Protein AF-A0AAD9DAA6-F1 (afdb_monomer_lite)

Organism: NCBI:txid267567

Secondary structure (DSSP, 8-state):
---S------EETTEE-PPPHHHHHHHHHHHHTS---TT--S----SSHHHHHHHHHHHHHHHTTT--TTT---TT-S-TTT--TT--STTPPP--TTHHHHHHHHHHHH-TT---EEE-SS--SS-EEETTTTEEE-----STTTT-PPPEEEEEETT-STTSPPEEEEEETTS-EEESGGGBPP-TT---

pLDDT: mean 82.16, std 18.04, range [28.95, 98.5]

Foldseek 3Di:
DDDLQDDDQDDDPPDGDDRDPVVLVVLQVVLVVDDQQPPDPVPDDDPDPVSVVVSVVVSCVSSQVSRPLLCDDPACRPHPNRDQQCHDEALDGRPNPCSLVVLVVVQVVVDPPRQADEDENHAYLAFAAESVRNYTYQHNLCDPVGPVHFHKDWDWDQLPDPVRHIFIWIAGPVGDTHGRVVRYDDDPVPPD

Structure (mmCIF, N/CA/C/O backbone):
data_AF-A0AAD9DAA6-F1
#
_entry.id   AF-A0AAD9DAA6-F1
#
loop_
_atom_site.group_PDB
_atom_site.id
_atom_site.type_symbol
_atom_site.label_atom_id
_atom_site.l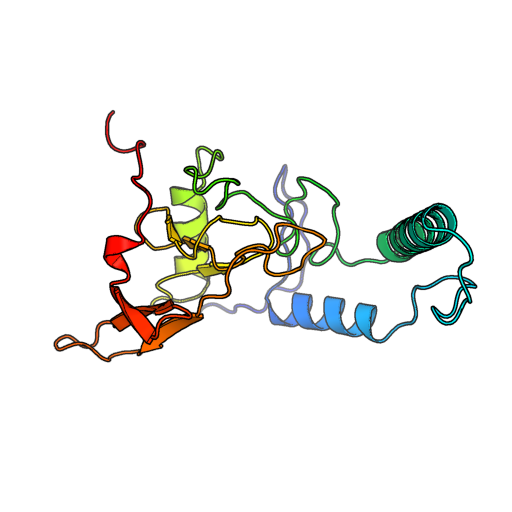abel_alt_id
_atom_site.label_comp_id
_atom_site.label_asym_id
_atom_site.label_entity_id
_atom_site.label_seq_id
_atom_site.pdbx_PDB_ins_code
_atom_site.Cartn_x
_atom_site.Cartn_y
_atom_site.Cartn_z
_atom_site.occupancy
_atom_site.B_iso_or_equiv
_atom_site.auth_seq_id
_atom_site.auth_comp_id
_atom_site.auth_asym_id
_atom_site.auth_atom_id
_atom_site.pdbx_PDB_model_num
ATOM 1 N N . MET A 1 1 ? -26.067 12.241 -11.213 1.00 31.70 1 MET A N 1
ATOM 2 C CA . MET A 1 1 ? -25.312 11.147 -11.860 1.00 31.70 1 MET A CA 1
ATOM 3 C C . MET A 1 1 ? -24.362 11.768 -12.870 1.00 31.70 1 MET A C 1
ATOM 5 O O . MET A 1 1 ? -24.774 12.044 -13.989 1.00 31.70 1 MET A O 1
ATOM 9 N N . ALA A 1 2 ? -23.145 12.106 -12.446 1.00 28.95 2 ALA A N 1
ATOM 10 C CA . ALA A 1 2 ? -22.122 12.644 -13.338 1.00 28.95 2 ALA A CA 1
ATOM 11 C C . ALA A 1 2 ? -21.375 11.476 -14.001 1.00 28.95 2 ALA A C 1
ATOM 13 O O . ALA A 1 2 ? -21.083 10.469 -13.363 1.00 28.95 2 ALA A O 1
ATOM 14 N N . SER A 1 3 ? -21.142 11.574 -15.306 1.00 33.62 3 SER A N 1
ATOM 15 C CA . SER A 1 3 ? -20.537 10.523 -16.118 1.00 33.62 3 SER A CA 1
ATOM 16 C C . SER A 1 3 ? -19.034 10.407 -15.839 1.00 33.62 3 SER A C 1
ATOM 18 O O . SER A 1 3 ? -18.242 11.153 -16.412 1.00 33.62 3 SER A O 1
ATOM 20 N N . HIS A 1 4 ? -18.621 9.432 -15.028 1.00 37.44 4 HIS A N 1
ATOM 21 C CA . HIS A 1 4 ? -17.209 9.104 -14.754 1.00 37.44 4 HIS A CA 1
ATOM 22 C C . HIS A 1 4 ? -16.465 8.459 -15.954 1.00 37.44 4 HIS A C 1
ATOM 24 O O . HIS A 1 4 ? -15.538 7.670 -15.785 1.00 37.44 4 HIS A O 1
ATOM 30 N N . LEU A 1 5 ? -16.866 8.773 -17.191 1.00 37.88 5 LEU A N 1
ATOM 31 C CA . LEU A 1 5 ? -16.370 8.175 -18.438 1.00 37.88 5 LEU A CA 1
ATOM 32 C C . LEU A 1 5 ? -15.832 9.233 -19.420 1.00 37.88 5 LEU A C 1
ATOM 34 O O . LEU A 1 5 ? -16.026 9.109 -20.628 1.00 37.88 5 LEU A O 1
ATOM 38 N N . SER A 1 6 ? -15.169 10.288 -18.936 1.00 39.25 6 SER A N 1
ATOM 39 C CA . SER A 1 6 ? -14.544 11.270 -19.838 1.00 39.25 6 SER A CA 1
ATOM 40 C C . SER A 1 6 ? -13.317 10.680 -20.563 1.00 39.25 6 SER A C 1
ATOM 42 O O . SER A 1 6 ? -12.396 10.183 -19.904 1.00 39.25 6 SER A O 1
ATOM 44 N N . PRO A 1 7 ? -13.259 10.743 -21.910 1.00 34.56 7 PRO A N 1
ATOM 45 C CA . PRO A 1 7 ? -12.181 10.179 -22.708 1.00 34.56 7 PRO A CA 1
ATOM 46 C C . PRO A 1 7 ? -11.159 11.268 -23.059 1.00 34.56 7 PRO A C 1
ATOM 48 O O . PRO A 1 7 ? -11.272 11.945 -24.075 1.00 34.56 7 PRO A O 1
ATOM 51 N N . GLY A 1 8 ? -10.132 11.456 -22.236 1.00 36.91 8 GLY A N 1
ATOM 52 C CA . GLY A 1 8 ? -9.019 12.318 -22.632 1.00 36.91 8 GLY A CA 1
ATOM 53 C C . GLY A 1 8 ? -7.941 12.432 -21.572 1.00 36.91 8 GLY A C 1
ATOM 54 O O . GLY A 1 8 ? -8.243 12.642 -20.404 1.00 36.91 8 GLY A O 1
ATOM 55 N N . ASN A 1 9 ? -6.678 12.309 -21.984 1.00 41.62 9 ASN A N 1
ATOM 56 C CA . ASN A 1 9 ? -5.591 12.917 -21.223 1.00 41.62 9 ASN A CA 1
ATOM 57 C C . ASN A 1 9 ? -5.519 14.373 -21.690 1.00 41.62 9 ASN A C 1
ATOM 59 O O . ASN A 1 9 ? -5.184 14.616 -22.847 1.00 41.62 9 ASN A O 1
ATOM 63 N N . SER A 1 10 ? -5.836 15.326 -20.819 1.00 44.91 10 SER A N 1
ATOM 64 C CA . SER A 1 10 ? -5.494 16.732 -21.032 1.00 44.91 10 SER A CA 1
ATOM 65 C C . SER A 1 10 ? -4.301 17.082 -20.155 1.00 44.91 10 SER A C 1
ATOM 67 O O . SER A 1 10 ? -4.308 16.802 -18.956 1.00 44.91 10 SER A O 1
ATOM 69 N N . ILE A 1 11 ? -3.292 17.711 -20.749 1.00 37.06 11 ILE A N 1
ATOM 70 C CA . ILE A 1 11 ? -2.226 18.376 -20.006 1.00 37.06 11 ILE A CA 1
ATOM 71 C C . ILE A 1 11 ? -2.758 19.775 -19.692 1.00 37.06 11 ILE A C 1
ATOM 73 O O . ILE A 1 11 ? -2.677 20.660 -20.537 1.00 37.06 11 ILE A O 1
ATOM 77 N N . ASN A 1 12 ? -3.357 19.961 -18.517 1.00 39.34 12 ASN A N 1
ATOM 78 C CA . ASN A 1 12 ? -3.470 21.300 -17.941 1.00 39.34 12 ASN A CA 1
ATOM 79 C C . ASN A 1 12 ? -2.213 21.542 -17.102 1.00 39.34 12 ASN A C 1
ATOM 81 O O . ASN A 1 12 ? -1.705 20.610 -16.476 1.00 39.34 12 ASN A O 1
ATOM 85 N N . GLU A 1 13 ? -1.689 22.767 -17.156 1.00 42.12 13 GLU A N 1
ATOM 86 C CA . GLU A 1 13 ? -0.434 23.201 -16.531 1.00 42.12 13 GLU A CA 1
ATOM 87 C C . GLU A 1 13 ? -0.205 22.550 -15.152 1.00 42.12 13 GLU A C 1
ATOM 89 O O . GLU A 1 13 ? -0.858 22.874 -14.166 1.00 42.12 13 GLU A O 1
ATOM 94 N N . GLY A 1 14 ? 0.718 21.582 -15.094 1.00 48.69 14 GLY A N 1
ATOM 95 C CA . GLY A 1 14 ? 1.190 20.962 -13.852 1.00 48.69 14 GLY A CA 1
ATOM 96 C C . GLY A 1 14 ? 0.439 19.724 -13.338 1.00 48.69 14 GLY A C 1
ATOM 97 O O . GLY A 1 14 ? 0.983 19.042 -12.470 1.00 48.69 14 GLY A O 1
ATOM 98 N N . GLN A 1 15 ? -0.737 19.359 -13.868 1.00 50.22 15 GLN A N 1
ATOM 99 C CA . GLN A 1 15 ? -1.472 18.159 -13.427 1.00 50.22 15 GLN A CA 1
ATOM 100 C C . GLN A 1 15 ? -1.611 17.113 -14.536 1.00 50.22 15 GLN A C 1
ATOM 102 O O . GLN A 1 15 ? -2.267 17.315 -15.559 1.00 50.22 15 GLN A O 1
ATOM 107 N N . LYS A 1 16 ? -1.013 15.941 -14.302 1.00 57.28 16 LYS A N 1
ATOM 108 C CA . LYS A 1 16 ? -1.168 14.772 -15.167 1.00 57.28 16 LYS A CA 1
ATOM 109 C C . LYS A 1 16 ? -2.497 14.093 -14.840 1.00 57.28 16 LYS A C 1
ATOM 111 O O . LYS A 1 16 ? -2.614 13.401 -13.835 1.00 57.28 16 LYS A O 1
ATOM 116 N N . MET A 1 17 ? -3.503 14.327 -15.677 1.00 59.56 17 MET A N 1
ATOM 117 C CA . MET A 1 17 ? -4.802 13.669 -15.557 1.00 59.56 17 MET A CA 1
ATOM 118 C C . MET A 1 17 ? -4.695 12.242 -16.092 1.00 59.56 17 MET A C 1
ATOM 120 O O . MET A 1 17 ? -4.555 12.013 -17.296 1.00 59.56 17 MET A O 1
ATOM 124 N N . TYR A 1 18 ? -4.757 11.280 -15.182 1.00 63.06 18 TYR A N 1
ATOM 125 C CA . TYR A 1 18 ? -4.971 9.884 -15.518 1.00 63.06 18 TYR A CA 1
ATOM 126 C C . TYR A 1 18 ? -6.451 9.717 -15.886 1.00 63.06 18 TYR A C 1
ATOM 128 O O . TYR A 1 18 ? -7.318 10.231 -15.184 1.00 63.06 18 TYR A O 1
ATOM 136 N N . GLY A 1 19 ? -6.770 9.041 -16.995 1.00 64.38 19 GLY A N 1
ATOM 137 C CA . GLY A 1 19 ? -8.166 8.682 -17.281 1.00 64.38 19 GLY A CA 1
ATOM 138 C C . GLY A 1 19 ? -8.793 7.873 -16.131 1.00 64.38 19 GLY A C 1
ATOM 139 O O . GLY A 1 19 ? -8.084 7.416 -15.238 1.00 64.38 19 GLY A O 1
ATOM 140 N N . GLY A 1 20 ? -10.111 7.654 -16.152 1.00 73.12 20 GLY A N 1
ATOM 141 C CA . GLY A 1 20 ? -10.788 6.875 -15.103 1.00 73.12 20 GLY A CA 1
ATOM 142 C C . GLY A 1 20 ? -10.211 5.460 -14.906 1.00 73.12 20 GLY A C 1
ATOM 143 O O . GLY A 1 20 ? -9.564 4.911 -15.804 1.00 73.12 20 GLY A O 1
ATOM 144 N N . VAL A 1 21 ? -10.487 4.845 -13.746 1.00 75.25 21 VAL A N 1
ATOM 145 C CA . VAL A 1 21 ? -9.917 3.546 -13.318 1.00 75.25 21 VAL A CA 1
ATOM 146 C C . VAL A 1 21 ? -10.032 2.445 -14.379 1.00 75.25 21 VAL A C 1
ATOM 148 O O . VAL A 1 21 ? -9.085 1.695 -14.597 1.00 75.25 21 VAL A O 1
ATOM 151 N N . THR A 1 22 ? -11.139 2.399 -15.126 1.00 78.12 22 THR A N 1
ATOM 152 C CA . THR A 1 22 ? -11.350 1.448 -16.228 1.00 78.12 22 THR A CA 1
ATOM 153 C C . THR A 1 22 ? -10.274 1.562 -17.305 1.00 78.12 22 THR A C 1
ATOM 155 O O . THR A 1 22 ? -9.738 0.552 -17.757 1.00 78.12 22 THR A O 1
ATOM 158 N N . ARG A 1 23 ? -9.915 2.787 -17.701 1.00 80.19 23 ARG A N 1
ATOM 159 C CA . ARG A 1 23 ? -8.881 3.020 -18.714 1.00 80.19 23 ARG A CA 1
ATOM 160 C C . ARG A 1 23 ? -7.492 2.722 -18.167 1.00 80.19 23 ARG A C 1
ATOM 162 O O . ARG A 1 23 ? -6.697 2.137 -18.894 1.00 80.19 23 ARG A O 1
ATOM 169 N N . LEU A 1 24 ? -7.205 3.089 -16.916 1.00 82.19 24 LEU A N 1
ATOM 170 C CA . LEU A 1 24 ? -5.920 2.760 -16.290 1.00 82.19 24 LEU A CA 1
ATOM 171 C C . LEU A 1 24 ? -5.723 1.250 -16.222 1.00 82.19 24 LEU A C 1
ATOM 173 O O . LEU A 1 24 ? -4.669 0.761 -16.614 1.00 82.19 24 LEU A O 1
ATOM 177 N N . ASN A 1 25 ? -6.765 0.521 -15.823 1.00 81.81 25 ASN A N 1
ATOM 178 C CA . ASN A 1 25 ? -6.766 -0.936 -15.800 1.00 81.81 25 ASN A CA 1
ATOM 179 C C . ASN A 1 25 ? -6.600 -1.530 -17.200 1.00 81.81 25 ASN A C 1
ATOM 181 O O . ASN A 1 25 ? -5.878 -2.511 -17.353 1.00 81.81 25 ASN A O 1
ATOM 185 N N . GLN A 1 26 ? -7.238 -0.950 -18.219 1.00 84.69 26 GLN A N 1
ATOM 186 C CA . GLN A 1 26 ? -7.084 -1.401 -19.602 1.00 84.69 26 GLN A CA 1
ATOM 187 C C . GLN A 1 26 ? -5.650 -1.182 -20.105 1.00 84.69 26 GLN A C 1
ATOM 189 O O . GLN A 1 26 ? -5.018 -2.126 -20.560 1.00 84.69 26 GLN A O 1
ATOM 194 N N . GLN A 1 27 ? -5.100 0.025 -19.943 1.00 84.94 27 GLN A N 1
ATOM 195 C CA . GLN A 1 27 ? -3.729 0.345 -20.353 1.00 84.94 27 GLN A CA 1
ATOM 196 C C . GLN A 1 27 ? -2.690 -0.496 -19.606 1.00 84.94 27 GLN A C 1
ATOM 198 O O . GLN A 1 27 ? -1.744 -0.985 -20.218 1.00 84.94 27 GLN A O 1
ATOM 203 N N . ALA A 1 28 ? -2.873 -0.689 -18.298 1.00 85.12 28 ALA A N 1
ATOM 204 C CA . ALA A 1 28 ? -2.018 -1.556 -17.499 1.00 85.12 28 ALA A CA 1
ATOM 205 C C . ALA A 1 28 ? -2.101 -3.011 -17.972 1.00 85.12 28 ALA A C 1
ATOM 207 O O . ALA A 1 28 ? -1.070 -3.655 -18.131 1.00 85.12 28 ALA A O 1
ATOM 208 N N . ARG A 1 29 ? -3.309 -3.521 -18.243 1.00 86.19 29 ARG A N 1
ATOM 209 C CA . ARG A 1 29 ? -3.522 -4.882 -18.749 1.00 86.19 29 ARG A CA 1
ATOM 210 C C . ARG A 1 29 ? -2.852 -5.089 -20.099 1.00 86.19 29 ARG A C 1
ATOM 212 O O . ARG A 1 29 ? -2.088 -6.037 -20.226 1.00 86.19 29 ARG A O 1
ATOM 219 N N . ASP A 1 30 ? -3.119 -4.213 -21.064 1.00 87.19 30 ASP A N 1
ATOM 220 C CA . ASP A 1 30 ? -2.571 -4.300 -22.423 1.00 87.19 30 ASP A CA 1
ATOM 221 C C . ASP A 1 30 ? -1.041 -4.292 -22.406 1.00 87.19 30 ASP A C 1
ATOM 223 O O . ASP A 1 30 ? -0.392 -5.035 -23.145 1.00 87.19 30 ASP A O 1
ATOM 227 N N . TRP A 1 31 ? -0.469 -3.496 -21.502 1.00 85.38 31 TRP A N 1
ATOM 228 C CA . TRP A 1 31 ? 0.964 -3.466 -21.268 1.00 85.38 31 TRP A CA 1
ATOM 229 C C . TRP A 1 31 ? 1.478 -4.757 -20.604 1.00 85.38 31 TRP A C 1
ATOM 231 O O . TRP A 1 31 ? 2.415 -5.365 -21.099 1.00 85.38 31 TRP A O 1
ATOM 241 N N . ILE A 1 32 ? 0.848 -5.248 -19.530 1.00 83.00 32 ILE A N 1
ATOM 242 C CA . ILE A 1 32 ? 1.295 -6.460 -18.810 1.00 83.00 32 ILE A CA 1
ATOM 243 C C . ILE A 1 32 ? 1.271 -7.713 -19.697 1.00 83.00 32 ILE A C 1
ATOM 245 O O . ILE A 1 32 ? 2.162 -8.555 -19.589 1.00 83.00 32 ILE A O 1
ATOM 249 N N . VAL A 1 33 ? 0.254 -7.866 -20.552 1.00 82.88 33 VAL A N 1
ATOM 250 C CA . VAL A 1 33 ? 0.127 -9.053 -21.421 1.00 82.88 33 VAL A CA 1
ATOM 251 C C . VAL A 1 33 ? 1.070 -9.017 -22.622 1.00 82.88 33 VAL A C 1
ATOM 253 O O . VAL A 1 33 ? 1.250 -10.034 -23.292 1.00 82.88 33 VAL A O 1
ATOM 256 N N . THR A 1 34 ? 1.684 -7.867 -22.897 1.00 79.81 34 THR A N 1
ATOM 257 C CA . THR A 1 34 ? 2.661 -7.715 -23.969 1.00 79.81 34 THR A CA 1
ATOM 258 C C . THR A 1 34 ? 4.065 -7.936 -23.403 1.00 79.81 34 THR A C 1
ATOM 260 O O . THR A 1 34 ? 4.458 -7.361 -22.392 1.00 79.81 34 THR A O 1
ATOM 263 N N . ALA A 1 35 ? 4.863 -8.794 -24.040 1.00 66.25 35 ALA A N 1
ATOM 264 C CA . ALA A 1 35 ? 6.229 -9.034 -23.587 1.00 66.25 35 ALA A CA 1
ATOM 265 C C . ALA A 1 35 ? 7.101 -7.784 -23.817 1.00 66.25 35 ALA A C 1
ATOM 267 O O . ALA A 1 35 ? 7.322 -7.362 -24.951 1.00 66.25 35 ALA A O 1
ATOM 268 N N . HIS A 1 36 ? 7.644 -7.219 -22.736 1.00 69.88 36 HIS A N 1
ATOM 269 C CA . HIS A 1 36 ? 8.464 -5.997 -22.766 1.00 69.88 36 HIS A CA 1
ATOM 270 C C . HIS A 1 36 ? 9.914 -6.228 -22.310 1.00 69.88 36 HIS A C 1
ATOM 272 O O . HIS A 1 36 ? 10.578 -5.325 -21.803 1.00 69.88 36 HIS A O 1
ATOM 278 N N . HIS A 1 37 ? 10.419 -7.452 -22.477 1.00 62.72 37 HIS A N 1
ATOM 279 C CA . HIS A 1 37 ? 11.689 -7.889 -21.887 1.00 62.72 37 HIS A CA 1
ATOM 280 C C . HIS A 1 37 ? 12.929 -7.675 -22.782 1.00 62.72 37 HIS A C 1
ATOM 282 O O . HIS A 1 37 ? 14.049 -7.977 -22.369 1.00 62.72 37 HIS A O 1
ATOM 288 N N . GLY A 1 38 ? 12.758 -7.121 -23.989 1.00 61.34 38 GLY A N 1
ATOM 289 C CA . GLY A 1 38 ? 13.823 -7.102 -24.999 1.00 61.34 38 GLY A CA 1
ATOM 290 C C . GLY A 1 38 ? 14.192 -8.528 -25.435 1.00 61.34 38 GLY A C 1
ATOM 291 O O . GLY A 1 38 ? 13.342 -9.411 -25.410 1.00 61.34 38 GLY A O 1
ATOM 292 N N . GLU A 1 39 ? 15.451 -8.773 -25.804 1.00 59.03 39 GLU A N 1
ATOM 293 C CA . GLU A 1 39 ? 15.950 -10.114 -26.182 1.00 59.03 39 GLU A CA 1
ATOM 294 C C . GLU A 1 39 ? 16.082 -11.095 -24.996 1.00 59.03 39 GLU A C 1
ATOM 296 O O . GLU A 1 39 ? 16.398 -12.266 -25.185 1.00 59.03 39 GLU A O 1
ATOM 301 N N . ASN A 1 40 ? 15.851 -10.645 -23.759 1.00 59.38 40 ASN A N 1
ATOM 302 C CA . ASN A 1 40 ? 15.998 -11.461 -22.556 1.00 59.38 40 ASN A CA 1
ATOM 303 C C . ASN A 1 40 ? 14.643 -12.059 -22.148 1.00 59.38 40 ASN A C 1
ATOM 305 O O . ASN A 1 40 ? 13.701 -11.325 -21.880 1.00 59.38 40 ASN A O 1
ATOM 309 N N . ASN A 1 41 ? 14.537 -13.382 -22.056 1.00 61.50 41 ASN A N 1
ATOM 310 C CA . ASN A 1 41 ? 13.288 -14.085 -21.745 1.00 61.50 41 ASN A CA 1
ATOM 311 C C . ASN A 1 41 ? 13.040 -14.325 -20.238 1.00 61.50 41 ASN A C 1
ATOM 313 O O . ASN A 1 41 ? 12.074 -15.000 -19.905 1.00 61.50 41 ASN A O 1
ATOM 317 N N . ASN A 1 42 ? 13.859 -13.767 -19.335 1.00 59.84 42 ASN A N 1
ATOM 318 C CA . ASN A 1 42 ? 13.833 -13.996 -17.876 1.00 59.84 42 ASN A CA 1
ATOM 319 C C . ASN A 1 42 ? 14.237 -15.409 -17.415 1.00 59.84 42 ASN A C 1
ATOM 321 O O . ASN A 1 42 ? 14.056 -15.729 -16.243 1.00 59.84 42 ASN A O 1
ATOM 325 N N . TRP A 1 43 ? 14.820 -16.223 -18.295 1.00 62.06 43 TRP A N 1
ATOM 326 C CA . TRP A 1 43 ? 15.241 -17.599 -17.995 1.00 62.06 43 TRP A CA 1
ATOM 327 C C . TRP A 1 43 ? 16.765 -17.785 -18.043 1.00 62.06 43 TRP A C 1
ATOM 329 O O . TRP A 1 43 ? 17.246 -18.891 -18.264 1.00 62.06 43 TRP A O 1
ATOM 339 N N . GLY A 1 44 ? 17.536 -16.706 -17.887 1.00 66.31 44 GLY A N 1
ATOM 340 C CA . GLY A 1 44 ? 18.997 -16.784 -17.878 1.00 66.31 44 GLY A CA 1
ATOM 341 C C . GLY A 1 44 ? 19.531 -17.409 -16.589 1.00 66.31 44 GLY A C 1
AT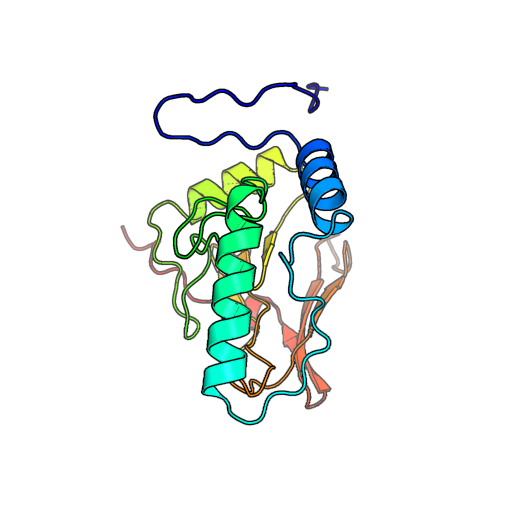OM 342 O O . GLY A 1 44 ? 19.057 -17.083 -15.501 1.00 66.31 44 GLY A O 1
ATOM 343 N N . GLU A 1 45 ? 20.539 -18.270 -16.705 1.00 77.06 45 GLU A N 1
ATOM 344 C CA . GLU A 1 45 ? 21.383 -18.637 -15.569 1.00 77.06 45 GLU A CA 1
ATOM 345 C C . GLU A 1 45 ? 22.305 -17.455 -15.244 1.00 77.06 45 GLU A C 1
ATOM 347 O O . GLU A 1 45 ? 22.979 -16.922 -16.126 1.00 77.06 45 GLU A O 1
ATOM 352 N N . TYR A 1 46 ? 22.297 -17.021 -13.984 1.00 84.31 46 TYR A N 1
ATOM 353 C CA . TYR A 1 46 ? 23.135 -15.930 -13.491 1.00 84.31 46 TYR A CA 1
ATOM 354 C C . TYR A 1 46 ? 24.221 -16.504 -12.585 1.00 84.31 46 TYR A C 1
ATOM 356 O O . TYR A 1 46 ? 23.919 -17.253 -11.656 1.00 84.31 46 TYR A O 1
ATOM 364 N N . ASN A 1 47 ? 25.474 -16.128 -12.829 1.00 88.94 47 ASN A N 1
ATOM 365 C CA . ASN A 1 47 ? 26.623 -16.593 -12.053 1.00 88.94 47 ASN A CA 1
ATOM 366 C C . ASN A 1 47 ? 27.011 -15.604 -10.945 1.00 88.94 47 ASN A C 1
ATOM 368 O O . ASN A 1 47 ? 27.725 -15.972 -10.013 1.00 88.94 47 ASN A O 1
ATOM 372 N N . THR A 1 48 ? 26.550 -14.351 -11.033 1.00 89.31 48 THR A N 1
ATOM 373 C CA . THR A 1 48 ? 26.861 -13.284 -10.069 1.00 89.31 48 THR A CA 1
ATOM 374 C C . THR A 1 48 ? 25.645 -12.414 -9.747 1.00 89.31 48 THR A C 1
ATOM 376 O O . THR A 1 48 ? 24.679 -12.344 -10.512 1.00 89.31 48 THR A O 1
ATOM 379 N N . VAL A 1 49 ? 25.690 -11.712 -8.611 1.00 86.38 49 VAL A N 1
ATOM 380 C CA . VAL A 1 49 ? 24.646 -10.747 -8.218 1.00 86.38 49 VAL A CA 1
ATOM 381 C C . VAL A 1 49 ? 24.634 -9.549 -9.173 1.00 86.38 49 VAL A C 1
ATOM 383 O O . VAL A 1 49 ? 23.570 -9.043 -9.528 1.00 86.38 49 VAL A O 1
ATOM 386 N N . GLU A 1 50 ? 25.801 -9.120 -9.646 1.00 88.75 50 GLU A N 1
ATOM 387 C CA . GLU A 1 50 ? 25.966 -8.021 -10.597 1.00 88.75 50 GLU A CA 1
ATOM 388 C C . GLU A 1 50 ? 25.265 -8.307 -11.929 1.00 88.75 50 GLU A C 1
ATOM 390 O O . GLU A 1 50 ? 24.641 -7.410 -12.505 1.00 88.75 50 GLU A O 1
ATOM 395 N N . GLU A 1 51 ? 25.312 -9.554 -12.405 1.00 86.00 51 GLU A N 1
ATOM 396 C CA . GLU A 1 51 ? 24.583 -9.994 -13.598 1.00 86.00 51 GLU A CA 1
ATOM 397 C C . GLU A 1 51 ? 23.066 -9.923 -13.389 1.00 86.00 51 GLU A C 1
ATOM 399 O O . GLU A 1 51 ? 22.347 -9.419 -14.259 1.00 86.00 51 GLU A O 1
ATOM 404 N N . VAL A 1 52 ? 22.576 -10.347 -12.218 1.00 83.94 52 VAL A N 1
ATOM 405 C CA . VAL A 1 52 ? 21.154 -10.236 -11.851 1.00 83.94 52 VAL A CA 1
ATOM 406 C C . VAL A 1 52 ? 20.713 -8.770 -11.850 1.00 83.94 52 VAL A C 1
ATOM 408 O O . VAL A 1 52 ? 19.694 -8.427 -12.460 1.00 83.94 52 VAL A O 1
ATOM 411 N N . ILE A 1 53 ? 21.492 -7.894 -11.205 1.00 84.94 53 ILE A N 1
ATOM 412 C CA . ILE A 1 53 ? 21.209 -6.454 -11.115 1.00 84.94 53 ILE A CA 1
ATOM 413 C C . ILE A 1 53 ? 21.206 -5.823 -12.508 1.00 84.94 53 ILE A C 1
ATOM 415 O O . ILE A 1 53 ? 20.248 -5.138 -12.872 1.00 84.94 53 ILE A O 1
ATOM 419 N N . SER A 1 54 ? 22.240 -6.081 -13.308 1.00 84.94 54 SER A N 1
ATOM 420 C CA . SER A 1 54 ? 22.383 -5.510 -14.652 1.00 84.94 54 SER A CA 1
ATOM 421 C C . SER A 1 54 ? 21.243 -5.950 -15.570 1.00 84.94 54 SER A C 1
ATOM 423 O O . SER A 1 54 ? 20.658 -5.129 -16.284 1.00 84.94 54 SER A O 1
ATOM 425 N N . ALA A 1 55 ? 20.857 -7.229 -15.509 1.00 83.31 55 ALA A N 1
ATOM 426 C CA . ALA A 1 55 ? 19.721 -7.743 -16.264 1.00 83.31 55 ALA A CA 1
ATOM 427 C C . ALA A 1 55 ? 18.400 -7.091 -15.824 1.00 83.31 55 ALA A C 1
ATOM 429 O O . ALA A 1 55 ? 17.607 -6.682 -16.676 1.00 83.31 55 ALA A O 1
ATOM 430 N N . ALA A 1 56 ? 18.172 -6.933 -14.516 1.00 82.44 56 ALA A N 1
ATOM 431 C CA . ALA A 1 56 ? 16.990 -6.253 -13.988 1.00 82.44 56 ALA A CA 1
ATOM 432 C C . ALA A 1 56 ? 16.912 -4.782 -14.426 1.00 82.44 56 ALA A C 1
ATOM 434 O O . ALA A 1 56 ? 15.858 -4.335 -14.886 1.00 82.44 56 ALA A O 1
ATOM 435 N N . GLN A 1 57 ? 18.026 -4.050 -14.361 1.00 83.38 57 GLN A N 1
ATOM 436 C CA . GLN A 1 57 ? 18.107 -2.657 -14.808 1.00 83.38 57 GLN A CA 1
ATOM 437 C C . GLN A 1 57 ? 17.834 -2.517 -16.308 1.00 83.38 57 GLN A C 1
ATOM 439 O O . GLN A 1 57 ? 17.081 -1.629 -16.717 1.00 83.38 57 GLN A O 1
ATOM 444 N N . ASN A 1 58 ? 18.392 -3.404 -17.138 1.00 82.94 58 ASN A N 1
ATOM 445 C CA . ASN A 1 58 ? 18.140 -3.373 -18.576 1.00 82.94 58 ASN A CA 1
ATOM 446 C C . ASN A 1 58 ? 16.657 -3.628 -18.895 1.00 82.94 58 ASN A C 1
ATOM 448 O O . ASN A 1 58 ? 16.067 -2.903 -19.694 1.00 82.94 58 ASN A O 1
ATOM 452 N N . ARG A 1 59 ? 16.018 -4.590 -18.215 1.00 80.44 59 ARG A N 1
ATOM 453 C CA . ARG A 1 59 ? 14.571 -4.827 -18.359 1.00 80.44 59 ARG A CA 1
ATOM 454 C C . ARG A 1 59 ? 13.756 -3.608 -17.963 1.00 80.44 59 ARG A C 1
ATOM 456 O O . ARG A 1 59 ? 12.888 -3.202 -18.727 1.00 80.44 59 ARG A O 1
ATOM 463 N N . ALA A 1 60 ? 14.060 -2.993 -16.820 1.00 80.25 60 ALA A N 1
ATOM 464 C CA . ALA A 1 60 ? 13.384 -1.775 -16.383 1.00 80.25 60 ALA A CA 1
ATOM 465 C C . ALA A 1 60 ? 13.523 -0.647 -17.420 1.00 80.25 60 ALA A C 1
ATOM 467 O O . ALA A 1 60 ? 12.543 0.026 -17.731 1.00 80.25 60 ALA A O 1
ATOM 468 N N . LYS A 1 61 ? 14.714 -0.488 -18.016 1.00 81.75 61 LYS A N 1
ATOM 469 C CA . LYS A 1 61 ? 14.989 0.491 -19.080 1.00 81.75 61 LYS A CA 1
ATOM 470 C C . LYS A 1 61 ? 14.213 0.221 -20.374 1.00 81.75 61 LYS A C 1
ATOM 472 O O . LYS A 1 61 ? 13.837 1.167 -21.061 1.00 81.75 61 LYS A O 1
ATOM 477 N N . VAL A 1 62 ? 14.018 -1.041 -20.755 1.00 82.31 62 VAL A N 1
ATOM 478 C CA . VAL A 1 62 ? 13.236 -1.401 -21.953 1.00 82.31 62 VAL A CA 1
ATOM 479 C C . VAL A 1 62 ? 11.743 -1.221 -21.684 1.00 82.31 62 VAL A C 1
ATOM 481 O O . VAL A 1 62 ? 11.059 -0.550 -22.457 1.00 82.31 62 VAL A O 1
ATOM 484 N N . ALA A 1 63 ? 11.266 -1.753 -20.559 1.00 81.81 63 ALA A N 1
ATOM 485 C CA . ALA A 1 63 ? 9.885 -1.671 -20.104 1.00 81.81 63 ALA A CA 1
ATOM 486 C C . ALA A 1 63 ? 9.398 -0.217 -19.992 1.00 81.81 63 ALA A C 1
ATOM 488 O O . ALA A 1 63 ? 8.332 0.120 -20.508 1.00 81.81 63 ALA A O 1
ATOM 489 N N . SER A 1 64 ? 10.202 0.668 -19.393 1.00 80.50 64 SER A N 1
ATOM 490 C CA . SER A 1 64 ? 9.822 2.063 -19.135 1.00 80.50 64 SER A CA 1
ATOM 491 C C . SER A 1 64 ? 9.522 2.885 -20.390 1.00 80.50 64 SER A C 1
ATOM 493 O O . SER A 1 64 ? 8.790 3.864 -20.298 1.00 80.50 64 SER A O 1
ATOM 495 N N . LYS A 1 65 ? 10.018 2.485 -21.571 1.00 82.44 65 LYS A N 1
ATOM 496 C CA . LYS A 1 65 ? 9.744 3.182 -22.844 1.00 82.44 65 LYS A CA 1
ATOM 497 C C . LYS A 1 65 ? 8.288 3.093 -23.293 1.00 82.44 65 LYS A C 1
ATOM 499 O O . LYS A 1 65 ? 7.840 3.930 -24.066 1.00 82.44 65 LYS A O 1
ATOM 504 N N . THR A 1 66 ? 7.591 2.041 -22.877 1.00 82.88 66 THR A N 1
ATOM 505 C CA . THR A 1 66 ? 6.210 1.745 -23.300 1.00 82.88 66 THR A CA 1
ATOM 506 C C . THR A 1 66 ? 5.243 1.693 -22.126 1.00 82.88 66 THR A C 1
ATOM 508 O O . THR A 1 66 ? 4.041 1.553 -22.329 1.00 82.88 66 THR A O 1
ATOM 511 N N . MET A 1 67 ? 5.771 1.800 -20.904 1.00 83.88 67 MET A N 1
ATOM 512 C CA . MET A 1 67 ? 5.001 1.710 -19.678 1.00 83.88 67 MET A CA 1
ATOM 513 C C . MET A 1 67 ? 3.977 2.844 -19.618 1.00 83.88 67 MET A C 1
ATOM 515 O O . MET A 1 67 ? 4.355 4.008 -19.775 1.00 83.88 67 MET A O 1
ATOM 519 N N . PRO A 1 68 ? 2.690 2.537 -19.386 1.00 82.88 68 PRO A N 1
ATOM 520 C CA . PRO A 1 68 ? 1.688 3.573 -19.244 1.00 82.88 68 PRO A CA 1
ATOM 521 C C . PRO A 1 68 ? 1.987 4.406 -18.000 1.00 82.88 68 PRO A C 1
ATOM 523 O O . PRO A 1 68 ? 2.508 3.911 -16.998 1.00 82.88 68 PRO A O 1
ATOM 526 N N . ASP A 1 69 ? 1.604 5.676 -18.047 1.00 78.62 69 ASP A N 1
ATOM 527 C CA . ASP A 1 69 ? 1.893 6.637 -16.983 1.00 78.62 69 ASP A CA 1
ATOM 528 C C . ASP A 1 69 ? 1.379 6.186 -15.604 1.00 78.62 69 ASP A C 1
ATOM 530 O O . ASP A 1 69 ? 1.966 6.516 -14.578 1.00 78.62 69 ASP A O 1
ATOM 534 N N . CYS A 1 70 ? 0.297 5.403 -15.572 1.00 77.38 70 CYS A N 1
ATOM 535 C CA . CYS A 1 70 ? -0.277 4.857 -14.344 1.00 77.38 70 CYS A CA 1
ATOM 536 C C . CYS A 1 70 ? 0.579 3.780 -13.665 1.00 77.38 70 CYS A C 1
ATOM 538 O O . CYS A 1 70 ? 0.384 3.523 -12.482 1.00 77.38 70 CYS A O 1
ATOM 540 N N . LEU A 1 71 ? 1.506 3.160 -14.401 1.00 79.62 71 LEU A N 1
ATOM 541 C CA . LEU A 1 71 ? 2.444 2.153 -13.901 1.00 79.62 71 LEU A CA 1
ATOM 542 C C . LEU A 1 71 ? 3.874 2.691 -13.790 1.00 79.62 71 LEU A C 1
ATOM 544 O O . LEU A 1 71 ? 4.667 2.163 -13.014 1.00 79.62 71 LEU A O 1
ATOM 548 N N . GLY A 1 72 ? 4.220 3.693 -14.600 1.00 73.38 72 GLY A N 1
ATOM 549 C CA . GLY A 1 72 ? 5.582 4.200 -14.746 1.00 73.38 72 GLY A CA 1
ATOM 550 C C . GLY A 1 72 ? 5.857 5.506 -14.019 1.00 73.38 72 GLY A C 1
ATOM 551 O O . GLY A 1 72 ? 4.962 6.146 -13.486 1.00 73.38 72 GLY A O 1
ATOM 552 N N . GLY A 1 73 ? 7.126 5.915 -14.036 1.00 63.31 73 GLY A N 1
ATOM 553 C CA . GLY A 1 73 ? 7.544 7.253 -13.615 1.00 63.31 73 GLY A CA 1
ATOM 554 C C . GLY A 1 73 ? 8.781 7.318 -12.713 1.00 63.31 73 GLY A C 1
ATOM 555 O O . GLY A 1 73 ? 9.318 8.398 -12.498 1.00 63.31 73 GLY A O 1
ATOM 556 N N . GLY A 1 74 ? 9.311 6.182 -12.260 1.00 60.56 74 GLY A N 1
ATOM 557 C CA . GLY A 1 74 ? 10.503 6.178 -11.411 1.00 60.56 74 GLY A CA 1
ATOM 558 C C . GLY A 1 74 ? 10.258 6.817 -10.039 1.00 60.56 74 GLY A C 1
ATOM 559 O O . GLY A 1 74 ? 9.125 7.081 -9.639 1.00 60.56 74 GLY A O 1
ATOM 560 N N . ILE A 1 75 ? 11.341 7.026 -9.290 1.00 55.06 75 ILE A N 1
ATOM 561 C CA . ILE A 1 75 ? 11.283 7.580 -7.933 1.00 55.06 75 ILE A CA 1
ATOM 562 C C . ILE A 1 75 ? 10.731 9.012 -7.996 1.00 55.06 75 ILE A C 1
ATOM 564 O O . ILE A 1 75 ? 11.323 9.870 -8.644 1.00 55.06 75 ILE A O 1
ATOM 568 N N . GLY A 1 76 ? 9.619 9.265 -7.301 1.00 55.09 76 GLY A N 1
ATOM 569 C CA . GLY A 1 76 ? 9.013 10.598 -7.192 1.00 55.09 76 GLY A CA 1
ATOM 570 C C . GLY A 1 76 ? 7.994 10.947 -8.279 1.00 55.09 76 GLY A C 1
ATOM 571 O O . GLY A 1 76 ? 7.544 12.088 -8.338 1.00 55.09 76 GLY A O 1
ATOM 572 N N . ALA A 1 77 ? 7.604 10.001 -9.137 1.00 64.88 77 ALA A N 1
ATOM 573 C CA . ALA A 1 77 ? 6.526 10.254 -10.084 1.00 64.88 77 ALA A CA 1
ATOM 574 C C . ALA A 1 77 ? 5.147 10.322 -9.430 1.00 64.88 77 ALA A C 1
ATOM 576 O O . ALA A 1 77 ? 4.827 9.573 -8.511 1.00 64.88 77 ALA A O 1
ATOM 577 N N . SER A 1 78 ? 4.281 11.138 -10.030 1.00 68.12 78 SER A N 1
ATOM 578 C CA . SER A 1 78 ? 2.860 11.288 -9.699 1.00 68.12 78 SER A CA 1
ATOM 579 C C . SER A 1 78 ? 1.995 10.090 -10.114 1.00 68.12 78 SER A C 1
ATOM 581 O O . SER A 1 78 ? 0.796 10.234 -10.337 1.00 68.12 78 SER A O 1
ATOM 583 N N . SER A 1 79 ? 2.597 8.918 -10.300 1.00 79.50 79 SER A N 1
ATOM 584 C CA . SER A 1 79 ? 1.915 7.702 -10.735 1.00 79.50 79 SER A CA 1
ATOM 585 C C . SER A 1 79 ? 1.291 6.989 -9.540 1.00 79.50 79 SER A C 1
ATOM 587 O O . SER A 1 79 ? 1.977 6.857 -8.527 1.00 79.50 79 SER A O 1
ATOM 589 N N . PRO A 1 80 ? 0.055 6.462 -9.631 1.00 81.00 80 PRO A N 1
ATOM 590 C CA . PRO A 1 80 ? -0.577 5.741 -8.523 1.00 81.00 80 PRO A CA 1
ATOM 591 C C . PRO A 1 80 ? 0.271 4.595 -7.949 1.00 81.00 80 PRO A C 1
ATOM 593 O O . PRO A 1 80 ? 0.143 4.276 -6.773 1.00 81.00 80 PRO A O 1
ATOM 596 N N . VAL A 1 81 ? 1.149 3.993 -8.761 1.00 84.56 81 VAL A N 1
ATOM 597 C CA . VAL A 1 81 ? 2.033 2.891 -8.342 1.00 84.56 81 VAL A CA 1
ATOM 598 C C . VAL A 1 81 ? 3.299 3.372 -7.618 1.00 84.56 81 VAL A C 1
ATOM 600 O O . VAL A 1 81 ? 3.809 2.658 -6.757 1.00 84.56 81 VAL A O 1
ATOM 603 N N . TRP A 1 82 ? 3.817 4.558 -7.954 1.00 85.75 82 TRP A N 1
ATOM 604 C CA . TRP A 1 82 ? 5.111 5.064 -7.457 1.00 85.75 82 TRP A CA 1
ATOM 605 C C . TRP A 1 82 ? 5.001 6.253 -6.501 1.00 85.75 82 TRP A C 1
ATOM 607 O O . TRP A 1 82 ? 5.992 6.623 -5.866 1.00 85.75 82 TRP A O 1
ATOM 617 N N . MET A 1 83 ? 3.822 6.866 -6.411 1.00 87.50 83 MET A N 1
ATOM 618 C CA . MET A 1 83 ? 3.561 8.015 -5.555 1.00 87.50 83 MET A CA 1
ATOM 619 C C . MET A 1 83 ? 3.790 7.651 -4.087 1.00 87.50 83 MET A C 1
ATOM 621 O O . MET A 1 83 ? 3.421 6.574 -3.619 1.00 87.50 83 MET A O 1
ATOM 625 N N . ARG A 1 84 ? 4.394 8.586 -3.348 1.00 92.12 84 ARG A N 1
ATOM 626 C CA . ARG A 1 84 ? 4.675 8.445 -1.912 1.00 92.12 84 ARG A CA 1
ATOM 627 C C . ARG A 1 84 ? 4.071 9.570 -1.070 1.00 92.12 84 ARG A C 1
ATOM 629 O O . ARG A 1 84 ? 4.312 9.598 0.125 1.00 92.12 84 ARG A O 1
ATOM 636 N N . ASP A 1 85 ? 3.258 10.450 -1.656 1.00 92.19 85 ASP A N 1
ATOM 637 C CA . ASP A 1 85 ? 2.672 11.636 -1.006 1.00 92.19 85 ASP A CA 1
ATOM 638 C C . ASP A 1 85 ? 1.962 11.331 0.328 1.00 92.19 85 ASP A C 1
ATOM 640 O O . ASP A 1 85 ? 1.966 12.164 1.228 1.00 92.19 85 ASP A O 1
ATOM 644 N N . TYR A 1 86 ? 1.379 10.139 0.488 1.00 94.44 86 TYR A N 1
ATOM 645 C CA . TYR A 1 86 ? 0.649 9.734 1.701 1.00 94.44 86 TYR A CA 1
ATOM 646 C C . TYR A 1 86 ? 1.464 8.843 2.641 1.00 94.44 86 TYR A C 1
ATOM 648 O O . TYR A 1 86 ? 0.910 8.181 3.517 1.00 94.44 86 TYR A O 1
ATOM 656 N N . SER A 1 87 ? 2.779 8.747 2.445 1.00 94.25 87 SER A N 1
ATOM 657 C CA . SER A 1 87 ? 3.639 7.872 3.238 1.00 94.25 87 SER A CA 1
ATOM 658 C C . SER A 1 87 ? 5.027 8.462 3.448 1.00 94.25 87 SER A C 1
ATOM 660 O O . SER A 1 87 ? 5.558 9.211 2.637 1.00 94.25 87 SER A O 1
ATOM 662 N N . LYS A 1 88 ? 5.664 8.049 4.538 1.00 93.44 88 LYS A N 1
ATOM 663 C CA . LYS A 1 88 ? 7.086 8.263 4.782 1.00 93.44 88 LYS A CA 1
ATOM 664 C C . LYS A 1 88 ? 7.646 7.005 5.451 1.00 93.44 88 LYS A C 1
ATOM 666 O O . LYS A 1 88 ? 6.904 6.361 6.195 1.00 93.44 88 LYS A O 1
ATOM 671 N N . PRO A 1 89 ? 8.892 6.595 5.159 1.00 91.69 89 PRO A N 1
ATOM 672 C CA . PRO A 1 89 ? 9.504 5.458 5.838 1.00 91.69 89 PRO A CA 1
ATOM 673 C C . PRO A 1 89 ? 9.577 5.655 7.356 1.00 91.69 89 PRO A C 1
ATOM 675 O O . PRO A 1 89 ? 9.491 6.784 7.847 1.00 91.69 89 PRO A O 1
ATOM 678 N N . ASN A 1 90 ? 9.831 4.563 8.079 1.00 90.31 90 ASN A N 1
ATOM 679 C CA . ASN A 1 90 ? 10.049 4.554 9.530 1.00 90.31 90 ASN A CA 1
ATOM 680 C C . ASN A 1 90 ? 8.842 5.038 10.352 1.00 90.31 90 ASN A C 1
ATOM 682 O O . ASN A 1 90 ? 9.027 5.710 11.363 1.00 90.31 90 ASN A O 1
ATOM 686 N N . ASP A 1 91 ? 7.620 4.747 9.899 1.00 93.31 91 ASP A N 1
ATOM 687 C CA . ASP A 1 91 ? 6.358 5.160 10.534 1.00 93.31 91 ASP A CA 1
ATOM 688 C C . ASP A 1 91 ? 6.171 6.681 10.661 1.00 93.31 91 ASP A C 1
ATOM 690 O O . ASP A 1 91 ? 5.239 7.145 11.313 1.00 93.31 91 ASP A O 1
ATOM 694 N N . ALA A 1 92 ? 7.023 7.484 10.022 1.00 92.50 92 ALA A N 1
ATOM 695 C CA . ALA A 1 92 ? 6.960 8.933 10.130 1.00 92.50 92 ALA A CA 1
ATOM 696 C C . ALA A 1 92 ? 5.727 9.506 9.413 1.00 92.50 92 ALA A C 1
ATOM 698 O O . ALA A 1 92 ? 5.163 8.890 8.503 1.00 92.50 92 ALA A O 1
ATOM 699 N N . GLU A 1 93 ? 5.319 10.709 9.810 1.00 91.75 93 GLU A N 1
ATOM 700 C CA . GLU A 1 93 ? 4.236 11.439 9.152 1.00 91.75 93 GLU A CA 1
ATOM 701 C C . GLU A 1 93 ? 4.586 11.742 7.678 1.00 91.75 93 GLU A C 1
ATOM 703 O O . GLU A 1 93 ? 5.758 12.025 7.378 1.00 91.75 93 GLU A O 1
ATOM 708 N N . PRO A 1 94 ? 3.615 11.670 6.743 1.00 93.31 94 PRO A N 1
ATOM 709 C CA . PRO A 1 94 ? 3.838 12.052 5.351 1.00 93.31 94 PRO A CA 1
ATOM 710 C C . PRO A 1 94 ? 4.443 13.457 5.230 1.00 93.31 94 PRO A C 1
ATOM 712 O O . PRO A 1 94 ? 4.027 14.387 5.910 1.00 93.31 94 PRO A O 1
ATOM 715 N N . SER A 1 95 ? 5.443 13.621 4.360 1.00 90.44 95 SER A N 1
ATOM 716 C CA . SER A 1 95 ? 6.156 14.900 4.209 1.00 90.44 95 SER A CA 1
ATOM 717 C C . SER A 1 95 ? 5.510 15.874 3.224 1.00 90.44 95 SER A C 1
ATOM 719 O O . SER A 1 95 ? 5.946 17.018 3.147 1.00 90.44 95 SER A O 1
ATOM 721 N N . GLU A 1 96 ? 4.536 15.422 2.433 1.00 91.19 96 GLU A N 1
ATOM 722 C CA . GLU A 1 96 ? 3.855 16.261 1.449 1.00 91.19 96 GLU A CA 1
ATOM 723 C C . GLU A 1 96 ? 2.876 17.215 2.160 1.00 91.19 96 GLU A C 1
ATOM 725 O O . GLU A 1 96 ? 1.896 16.743 2.741 1.00 91.19 96 GLU A O 1
ATOM 730 N N . PRO A 1 97 ? 3.073 18.547 2.100 1.00 89.81 97 PRO A N 1
ATOM 731 C CA . PRO A 1 97 ? 2.283 19.492 2.897 1.00 89.81 97 PRO A CA 1
ATOM 732 C C . PRO A 1 97 ? 0.779 19.453 2.605 1.00 89.81 97 PRO A C 1
ATOM 734 O O . PRO A 1 97 ? -0.037 19.730 3.479 1.00 89.81 97 PRO A O 1
ATOM 737 N N . LEU A 1 98 ? 0.398 19.099 1.373 1.00 92.19 98 LEU A N 1
ATOM 738 C CA . LEU A 1 98 ? -1.001 19.016 0.951 1.00 92.19 98 LEU A CA 1
ATOM 739 C C . LEU A 1 98 ? -1.563 17.590 1.006 1.00 92.19 98 LEU A C 1
ATOM 741 O O . LEU A 1 98 ? -2.668 17.362 0.510 1.00 92.19 98 LEU A O 1
ATOM 745 N N . ALA A 1 99 ? -0.849 16.628 1.601 1.00 93.00 99 ALA A N 1
ATOM 746 C CA . ALA A 1 99 ? -1.239 15.216 1.624 1.00 93.00 99 ALA A CA 1
ATOM 747 C C . ALA A 1 99 ? -2.670 15.018 2.142 1.00 93.00 99 ALA A C 1
ATOM 749 O O . ALA A 1 99 ? -3.482 14.359 1.492 1.00 93.00 99 ALA A O 1
ATOM 750 N N . LYS A 1 100 ? -3.008 15.662 3.265 1.00 94.50 100 LYS A N 1
ATOM 751 C CA . LYS A 1 100 ? -4.332 15.581 3.901 1.00 94.50 100 LYS A CA 1
ATOM 752 C C . LYS A 1 100 ? -5.457 16.112 3.011 1.00 94.50 100 LYS A C 1
ATOM 754 O O . LYS A 1 100 ? -6.523 15.507 2.921 1.00 94.50 100 LYS A O 1
ATOM 759 N N . GLN A 1 101 ? -5.225 17.234 2.329 1.00 94.81 101 GLN A N 1
ATOM 760 C CA . GLN A 1 101 ? -6.202 17.814 1.405 1.00 94.81 101 GLN A CA 1
ATOM 761 C C . GLN A 1 101 ? -6.359 16.946 0.152 1.00 94.81 101 GLN A C 1
ATOM 763 O O . GLN A 1 101 ? -7.483 16.677 -0.272 1.00 94.81 101 GLN A O 1
ATOM 768 N N . LYS A 1 102 ? -5.238 16.491 -0.420 1.00 93.19 102 LYS A N 1
ATOM 769 C CA . LYS A 1 102 ? -5.201 15.653 -1.622 1.00 93.19 102 LYS A CA 1
ATOM 770 C C . LYS A 1 102 ? -5.924 14.325 -1.406 1.00 93.19 102 LYS A C 1
ATOM 772 O O . LYS A 1 102 ? -6.774 13.974 -2.221 1.00 93.19 102 LYS A O 1
ATOM 777 N N . ILE A 1 103 ? -5.654 13.622 -0.301 1.00 95.00 103 ILE A N 1
ATOM 778 C CA . ILE A 1 103 ? -6.314 12.339 -0.029 1.00 95.00 103 ILE A CA 1
ATOM 779 C C . ILE A 1 103 ? -7.810 12.524 0.214 1.00 95.00 103 ILE A C 1
ATOM 781 O O . ILE A 1 103 ? -8.606 11.780 -0.346 1.00 95.00 103 ILE A O 1
ATOM 785 N N . ARG A 1 104 ? -8.216 13.568 0.948 1.00 95.69 104 ARG A N 1
ATOM 786 C CA . ARG A 1 104 ? -9.635 13.878 1.166 1.00 95.69 104 ARG A CA 1
ATOM 787 C C 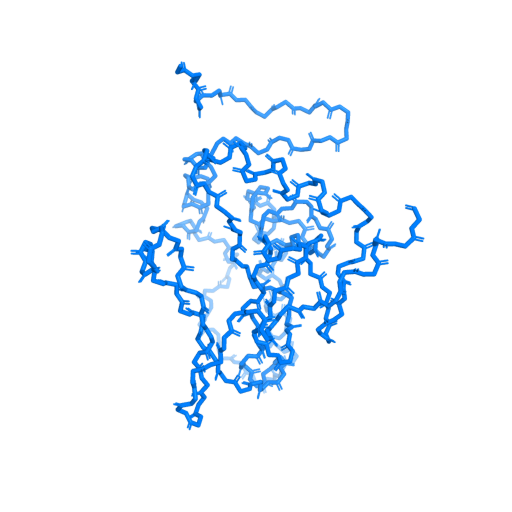. ARG A 1 104 ? -10.369 14.132 -0.151 1.00 95.69 104 ARG A C 1
ATOM 789 O O . ARG A 1 104 ? -11.453 13.596 -0.353 1.00 95.69 104 ARG A O 1
ATOM 796 N N . ALA A 1 105 ? -9.774 14.923 -1.045 1.00 93.50 105 ALA A N 1
ATOM 797 C CA . ALA A 1 105 ? -10.340 15.181 -2.366 1.00 93.50 105 ALA A CA 1
ATOM 798 C C . ALA A 1 105 ? -10.427 13.899 -3.211 1.00 93.50 105 ALA A C 1
ATOM 800 O O . ALA A 1 105 ? -11.442 13.663 -3.860 1.00 93.50 105 ALA A O 1
ATOM 801 N N . ALA A 1 106 ? -9.396 13.050 -3.164 1.00 92.12 106 ALA A N 1
ATOM 802 C CA . ALA A 1 106 ? -9.378 11.782 -3.887 1.00 92.12 106 ALA A CA 1
ATOM 803 C C . ALA A 1 106 ? -10.457 10.804 -3.394 1.00 92.12 106 ALA A C 1
ATOM 805 O O . ALA A 1 106 ? -11.120 10.177 -4.215 1.00 92.12 106 ALA A O 1
ATOM 806 N N . LEU A 1 107 ? -10.654 10.686 -2.076 1.00 95.19 107 LEU A N 1
ATOM 807 C CA . LEU A 1 107 ? -11.697 9.832 -1.497 1.00 95.19 107 LEU A CA 1
ATOM 808 C C . LEU A 1 107 ? -13.096 10.334 -1.874 1.00 95.19 107 LEU A C 1
ATOM 810 O O . LEU A 1 107 ? -13.918 9.546 -2.328 1.00 95.19 107 LEU A O 1
ATOM 814 N N . ALA A 1 108 ? -13.331 11.647 -1.783 1.00 93.94 108 ALA A N 1
ATOM 815 C CA . ALA A 1 108 ? -14.607 12.249 -2.166 1.00 93.94 108 ALA A CA 1
ATOM 816 C C . ALA A 1 108 ? -14.949 12.037 -3.653 1.00 93.94 108 ALA A C 1
ATOM 818 O O . ALA A 1 108 ? -16.106 11.794 -3.985 1.00 93.94 108 ALA A O 1
ATOM 819 N N . GLU A 1 109 ? -13.952 12.107 -4.542 1.00 90.44 109 GLU A N 1
ATOM 820 C CA . GLU A 1 109 ? -14.132 11.815 -5.971 1.00 90.44 109 GLU A CA 1
ATOM 821 C C . GLU A 1 109 ? -14.359 10.317 -6.235 1.00 90.44 109 GLU A C 1
ATOM 823 O O . GLU A 1 109 ? -15.079 9.957 -7.166 1.00 90.44 109 GLU A O 1
ATOM 828 N N . ALA A 1 110 ? -13.763 9.433 -5.427 1.00 89.50 110 ALA A N 1
ATOM 829 C CA . ALA A 1 110 ? -13.921 7.988 -5.575 1.00 89.50 110 ALA A CA 1
ATOM 830 C C . ALA A 1 110 ? -15.336 7.507 -5.211 1.00 89.50 110 ALA A C 1
ATOM 832 O O . ALA A 1 110 ? -15.834 6.565 -5.829 1.00 89.50 110 ALA A O 1
ATOM 833 N N . GLY A 1 111 ? -15.982 8.148 -4.236 1.00 89.75 111 GLY A N 1
ATOM 834 C CA . GLY A 1 111 ? -17.357 7.852 -3.844 1.00 89.75 111 GLY A CA 1
ATOM 835 C C . GLY A 1 111 ? -17.714 8.445 -2.485 1.00 89.75 111 GLY A C 1
ATOM 836 O O . GLY A 1 111 ? -16.856 8.656 -1.633 1.00 89.75 111 GLY A O 1
ATOM 837 N N . SER A 1 112 ? -19.003 8.706 -2.263 1.00 89.31 112 SER A N 1
ATOM 838 C CA . SER A 1 112 ? -19.492 9.298 -1.008 1.00 89.31 112 SER A CA 1
ATOM 839 C C . SER A 1 112 ? -19.357 8.377 0.209 1.00 89.31 112 SER A C 1
ATOM 841 O O . SER A 1 112 ? -19.398 8.852 1.338 1.00 89.31 112 SER A O 1
ATOM 843 N N . ASP 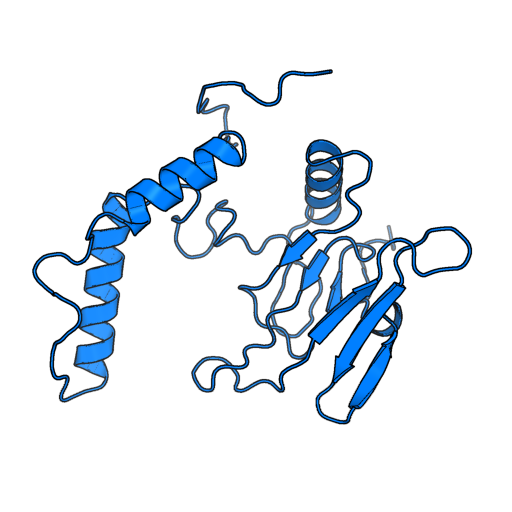A 1 113 ? -19.231 7.073 -0.019 1.00 89.00 113 ASP A N 1
ATOM 844 C CA . ASP A 1 113 ? -19.061 6.012 0.977 1.00 89.00 113 ASP A CA 1
ATOM 845 C C . ASP A 1 113 ? -17.594 5.577 1.151 1.00 89.00 113 ASP A C 1
ATOM 847 O O . ASP A 1 113 ? -17.284 4.742 2.002 1.00 89.00 113 ASP A O 1
ATOM 851 N N . VAL A 1 114 ? -16.664 6.152 0.381 1.00 94.38 114 VAL A N 1
ATOM 852 C CA . VAL A 1 114 ? -15.244 5.793 0.428 1.00 94.38 114 VAL A CA 1
ATOM 853 C C . VAL A 1 114 ? -14.557 6.526 1.581 1.00 94.38 114 VAL A C 1
ATOM 855 O O . VAL A 1 114 ? -14.360 7.738 1.551 1.00 94.38 114 VAL A O 1
ATOM 858 N N . GLN A 1 115 ? -14.147 5.778 2.606 1.00 94.88 115 GLN A N 1
ATOM 859 C CA . GLN A 1 115 ? -13.609 6.356 3.847 1.00 94.88 115 GLN A CA 1
ATOM 860 C C . GLN A 1 115 ? -12.079 6.425 3.898 1.00 94.88 115 GLN A C 1
ATOM 862 O O . GLN A 1 115 ? -11.511 7.201 4.666 1.00 94.88 115 GLN A O 1
ATOM 867 N N . ARG A 1 116 ? -11.392 5.563 3.146 1.00 96.19 116 ARG A N 1
ATOM 868 C CA . ARG A 1 116 ? -9.959 5.328 3.332 1.00 96.19 116 ARG A CA 1
ATOM 869 C C . ARG A 1 116 ? -9.306 4.744 2.088 1.00 96.19 116 ARG A C 1
ATOM 871 O O . ARG A 1 116 ? -9.918 3.999 1.330 1.00 96.19 116 ARG A O 1
ATOM 878 N N . MET A 1 117 ? -8.035 5.076 1.909 1.00 97.00 117 MET A N 1
ATOM 879 C CA . MET A 1 117 ? -7.149 4.485 0.917 1.00 97.00 117 MET A CA 1
ATOM 880 C C . MET A 1 117 ? -6.207 3.520 1.635 1.00 97.00 117 MET A C 1
ATOM 882 O O . MET A 1 117 ? -5.621 3.868 2.659 1.00 97.00 117 MET A O 1
ATOM 886 N N . VAL A 1 118 ? -6.045 2.318 1.087 1.00 97.75 118 VAL A N 1
ATOM 887 C CA . VAL A 1 118 ? -5.098 1.307 1.574 1.00 97.75 118 VAL A CA 1
ATOM 888 C C . VAL A 1 118 ? -3.960 1.203 0.566 1.00 97.75 118 VAL A C 1
ATOM 890 O O . VAL A 1 118 ? -4.209 1.023 -0.626 1.00 97.75 118 VAL A O 1
ATOM 893 N N . MET A 1 119 ? -2.717 1.349 1.018 1.00 96.31 119 MET A N 1
ATOM 894 C CA . MET A 1 119 ? -1.554 1.430 0.133 1.00 96.31 119 MET A CA 1
ATOM 895 C C . MET A 1 119 ? -0.302 0.782 0.724 1.00 96.31 119 MET A C 1
ATOM 897 O O . MET A 1 119 ? -0.144 0.671 1.939 1.00 96.31 119 MET A O 1
ATOM 901 N N . GLY A 1 120 ? 0.606 0.375 -0.163 1.00 94.75 120 GLY A N 1
ATOM 902 C CA . GLY A 1 120 ? 1.931 -0.139 0.180 1.00 94.75 120 GLY A CA 1
ATOM 903 C C . GLY A 1 120 ? 3.054 0.738 -0.375 1.00 94.75 120 GLY A C 1
ATOM 904 O O . GLY A 1 120 ? 2.985 1.963 -0.292 1.00 94.75 120 GLY A O 1
ATOM 905 N N . HIS A 1 121 ? 4.077 0.113 -0.968 1.00 93.31 121 HIS A N 1
ATOM 906 C CA . HIS A 1 121 ? 5.198 0.734 -1.697 1.00 93.31 121 HIS A CA 1
ATOM 907 C C . HIS A 1 121 ? 6.216 1.505 -0.841 1.00 93.31 121 HIS A C 1
ATOM 909 O O . HIS A 1 121 ? 7.406 1.562 -1.179 1.00 93.31 121 HIS A O 1
ATOM 915 N N . THR A 1 122 ? 5.775 2.124 0.254 1.00 94.38 122 THR A N 1
ATOM 916 C CA . THR A 1 122 ? 6.634 2.774 1.248 1.00 94.38 122 THR A CA 1
ATOM 917 C C . THR A 1 122 ? 6.665 1.940 2.517 1.00 94.38 122 THR A C 1
ATOM 919 O O . THR A 1 122 ? 5.744 2.074 3.324 1.00 94.38 122 THR A O 1
ATOM 922 N N . PRO A 1 123 ? 7.715 1.118 2.707 1.00 95.94 123 PRO A N 1
ATOM 923 C CA . PRO A 1 123 ? 7.825 0.254 3.869 1.00 95.94 123 PRO A CA 1
ATOM 924 C C . PRO A 1 123 ? 7.689 1.013 5.192 1.00 95.94 123 PRO A C 1
ATOM 926 O O . PRO A 1 123 ? 8.264 2.090 5.379 1.00 95.94 123 PRO A O 1
ATOM 929 N N . GLN A 1 124 ? 6.909 0.426 6.088 1.00 96.75 124 GLN A N 1
ATOM 930 C CA . GLN A 1 124 ? 6.670 0.829 7.468 1.00 96.75 124 GLN A CA 1
ATOM 931 C C . GLN A 1 124 ? 7.259 -0.238 8.402 1.00 96.75 124 GLN A C 1
ATOM 933 O O . GLN A 1 124 ? 7.463 -1.378 7.986 1.00 96.75 124 GLN A O 1
ATOM 938 N N . TYR A 1 125 ? 7.522 0.092 9.668 1.00 96.06 125 TYR A N 1
ATOM 939 C CA . TYR A 1 125 ? 7.921 -0.937 10.640 1.00 96.06 125 TYR A CA 1
ATOM 940 C C . TYR A 1 125 ? 6.743 -1.820 11.050 1.00 96.06 125 TYR A C 1
ATOM 942 O O . TYR A 1 125 ? 6.933 -2.971 11.438 1.00 96.06 125 TYR A O 1
ATOM 950 N N . LYS A 1 126 ? 5.534 -1.266 10.968 1.00 96.44 126 LYS A N 1
ATOM 951 C CA . LYS A 1 126 ? 4.271 -1.927 11.283 1.00 96.44 126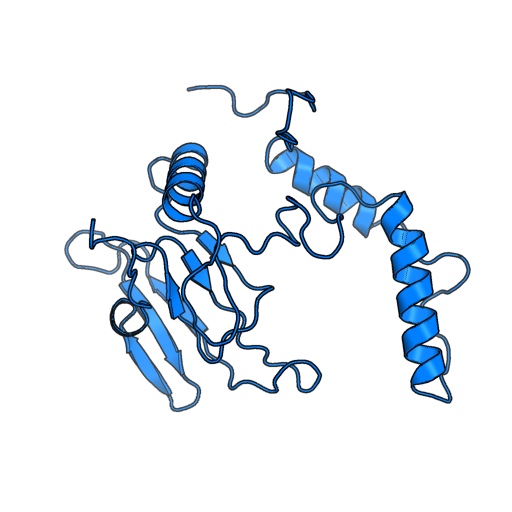 LYS A CA 1
ATOM 952 C C . LYS A 1 126 ? 3.148 -1.306 10.456 1.00 96.44 126 LYS A C 1
ATOM 954 O O . LYS A 1 126 ? 3.253 -0.143 10.063 1.00 96.44 126 LYS A O 1
ATOM 959 N N . ILE A 1 127 ? 2.059 -2.037 10.235 1.00 98.19 127 ILE A N 1
ATOM 960 C CA . ILE A 1 127 ? 0.845 -1.463 9.654 1.00 98.19 127 ILE A CA 1
ATOM 961 C C . ILE A 1 127 ? 0.378 -0.334 10.563 1.00 98.19 127 ILE A C 1
ATOM 963 O O . ILE A 1 127 ? 0.257 -0.497 11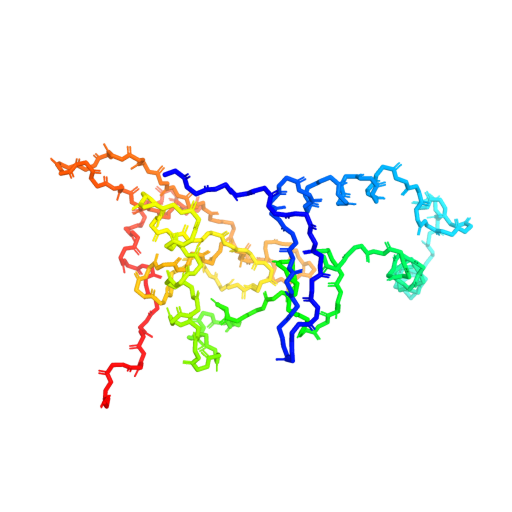.785 1.00 98.19 127 ILE A O 1
ATOM 967 N N . ASN A 1 128 ? 0.143 0.819 9.954 1.00 97.81 128 ASN A N 1
ATOM 968 C CA . ASN A 1 128 ? -0.258 2.027 10.646 1.00 97.81 128 ASN A CA 1
ATOM 969 C C . ASN A 1 128 ? -1.180 2.879 9.754 1.00 97.81 128 ASN A C 1
ATOM 971 O O . ASN A 1 128 ? -1.332 2.620 8.553 1.00 97.81 128 ASN A O 1
ATOM 975 N N . SER A 1 129 ? -1.794 3.899 10.346 1.00 97.44 129 SER A N 1
ATOM 976 C CA . SER A 1 129 ? -2.595 4.882 9.622 1.00 97.44 129 SER A CA 1
ATOM 977 C C . SER A 1 129 ? -2.018 6.291 9.772 1.00 97.44 129 SER A C 1
ATOM 979 O O . SER A 1 129 ? -1.241 6.576 10.686 1.00 97.44 129 SER A O 1
ATOM 981 N N . ALA A 1 130 ? -2.337 7.167 8.827 1.00 96.12 130 ALA A N 1
ATOM 982 C CA . ALA A 1 130 ? -1.978 8.582 8.839 1.00 96.12 130 ALA A CA 1
ATOM 983 C C . ALA A 1 130 ? -3.134 9.419 8.277 1.00 96.12 130 ALA A C 1
ATOM 985 O O . ALA A 1 130 ? -4.076 8.872 7.692 1.00 96.12 130 ALA A O 1
ATOM 986 N N . LEU A 1 131 ? -3.029 10.746 8.416 1.00 95.50 131 LEU A N 1
ATOM 987 C CA . LEU A 1 131 ? -3.976 11.711 7.846 1.00 95.50 131 LEU A CA 1
ATOM 988 C C . LEU A 1 131 ? -5.413 11.421 8.317 1.00 95.50 131 LEU A C 1
ATOM 990 O O . LEU A 1 131 ? -6.295 11.154 7.507 1.00 95.50 131 LEU A O 1
ATOM 994 N N . ASP A 1 132 ? -5.630 11.407 9.634 1.00 94.12 132 ASP A N 1
ATOM 995 C CA . ASP A 1 132 ? -6.913 11.064 10.276 1.00 94.12 132 ASP A CA 1
ATOM 996 C C . ASP A 1 132 ? -7.471 9.687 9.856 1.00 94.12 132 ASP A C 1
ATOM 998 O O . ASP A 1 132 ? -8.661 9.525 9.601 1.00 94.12 132 ASP A O 1
ATOM 1002 N N . SER A 1 133 ? -6.605 8.675 9.747 1.00 94.94 133 SER A N 1
ATOM 1003 C CA . SER A 1 133 ? -6.958 7.316 9.296 1.00 94.94 133 SER A CA 1
ATOM 1004 C C . SER A 1 133 ? -7.505 7.201 7.863 1.00 94.94 133 SER A C 1
ATOM 1006 O O . SER A 1 133 ? -7.985 6.129 7.479 1.00 94.94 133 SER A O 1
ATOM 1008 N N . MET A 1 134 ? -7.378 8.255 7.047 1.00 96.62 134 MET A N 1
ATOM 1009 C CA . MET A 1 134 ? -7.684 8.206 5.612 1.00 96.62 134 MET A CA 1
ATOM 1010 C C . MET A 1 134 ? -6.619 7.429 4.824 1.00 96.62 134 MET A C 1
ATOM 1012 O O . MET A 1 134 ? -6.941 6.861 3.783 1.00 96.62 134 MET A O 1
ATOM 1016 N N . ALA A 1 135 ? -5.367 7.383 5.301 1.00 97.44 135 ALA A N 1
ATOM 1017 C CA . ALA A 1 135 ? -4.271 6.651 4.663 1.00 97.44 135 ALA A CA 1
ATOM 1018 C C . ALA A 1 135 ? -3.830 5.449 5.510 1.00 97.44 135 ALA A C 1
ATOM 1020 O O . ALA A 1 135 ? -3.176 5.625 6.535 1.00 97.44 135 ALA A O 1
ATOM 1021 N N . TRP A 1 136 ? -4.130 4.230 5.059 1.00 98.25 136 TRP A N 1
ATOM 1022 C CA . TRP A 1 136 ? -3.647 2.984 5.661 1.00 98.25 136 TRP A CA 1
ATOM 1023 C C . TRP A 1 136 ? -2.418 2.460 4.926 1.00 98.25 136 TRP A C 1
ATOM 1025 O O . TRP A 1 136 ? -2.491 2.115 3.745 1.00 98.25 136 TRP A O 1
ATOM 1035 N N . ARG A 1 137 ? -1.286 2.398 5.632 1.00 98.00 137 ARG A N 1
ATOM 1036 C CA . ARG A 1 137 ? 0.025 2.024 5.088 1.00 98.00 137 ARG A CA 1
ATOM 1037 C C . ARG A 1 137 ? 0.342 0.596 5.518 1.00 98.00 137 ARG A C 1
ATOM 1039 O O . ARG A 1 137 ? 0.651 0.354 6.683 1.00 98.00 137 ARG A O 1
ATOM 1046 N N . ILE A 1 138 ? 0.214 -0.348 4.587 1.00 98.00 138 ILE A N 1
ATOM 1047 C CA . ILE A 1 138 ? 0.204 -1.790 4.891 1.00 98.00 138 ILE A CA 1
ATOM 1048 C C . ILE A 1 138 ? 1.481 -2.539 4.488 1.00 98.00 138 ILE A C 1
ATOM 1050 O O . ILE A 1 138 ? 1.627 -3.721 4.786 1.00 98.00 138 ILE A O 1
ATOM 1054 N N . ASP A 1 139 ? 2.402 -1.881 3.787 1.00 97.25 139 ASP A N 1
ATOM 1055 C CA . ASP A 1 139 ? 3.674 -2.491 3.400 1.00 97.25 139 ASP A CA 1
ATOM 1056 C C . ASP A 1 139 ? 4.645 -2.454 4.580 1.00 97.25 139 ASP A C 1
ATOM 1058 O O . ASP A 1 139 ? 5.179 -1.402 4.914 1.00 97.25 139 ASP A O 1
ATOM 1062 N N . VAL A 1 140 ? 4.866 -3.606 5.209 1.00 96.81 140 VAL A N 1
ATOM 1063 C CA . VAL A 1 140 ? 5.824 -3.777 6.315 1.00 96.81 140 VAL A CA 1
ATOM 1064 C C . VAL A 1 140 ? 7.223 -4.191 5.838 1.00 96.81 140 VAL A C 1
ATOM 1066 O O . VAL A 1 140 ? 8.073 -4.570 6.638 1.00 96.81 140 VAL A O 1
ATOM 1069 N N . GLY A 1 141 ? 7.477 -4.199 4.522 1.00 95.62 141 GLY A N 1
ATOM 1070 C CA . GLY A 1 141 ? 8.759 -4.637 3.970 1.00 95.62 141 GLY A CA 1
ATOM 1071 C C . GLY A 1 141 ? 9.079 -6.104 4.280 1.00 95.62 141 GLY A C 1
ATOM 1072 O O . GLY A 1 141 ? 10.225 -6.429 4.589 1.00 95.62 141 GLY A O 1
ATOM 1073 N N . ALA A 1 142 ? 8.077 -6.991 4.204 1.00 94.38 142 ALA A N 1
ATOM 1074 C CA . ALA A 1 142 ? 8.175 -8.394 4.635 1.00 94.38 142 ALA A CA 1
ATOM 1075 C C . ALA A 1 142 ? 9.277 -9.208 3.927 1.00 94.38 142 ALA A C 1
ATOM 1077 O O . ALA A 1 142 ? 9.796 -10.184 4.468 1.00 94.38 142 ALA A O 1
ATOM 1078 N N . SER A 1 143 ? 9.659 -8.816 2.709 1.00 91.94 143 SER A N 1
ATOM 1079 C CA . SER A 1 143 ? 10.770 -9.447 1.994 1.00 91.94 143 SER A CA 1
ATOM 1080 C C . SER A 1 143 ? 12.106 -9.186 2.697 1.00 91.94 143 SER A C 1
ATOM 1082 O O . SER A 1 143 ? 12.419 -8.048 3.052 1.00 91.94 143 SER A O 1
ATOM 1084 N N . GLN A 1 144 ? 12.943 -10.225 2.803 1.00 89.06 144 GLN A N 1
ATOM 1085 C CA . GLN A 1 144 ? 14.315 -10.132 3.326 1.00 89.06 144 GLN A CA 1
ATOM 1086 C C . GLN A 1 144 ? 15.189 -9.146 2.537 1.00 89.06 144 GLN A C 1
ATOM 1088 O O . GLN A 1 144 ? 16.109 -8.558 3.090 1.00 89.06 144 GLN A O 1
ATOM 1093 N N . GLY A 1 145 ? 14.885 -8.930 1.253 1.00 86.75 145 GLY A N 1
ATOM 1094 C CA . GLY A 1 145 ? 15.589 -7.951 0.420 1.00 86.75 145 GLY A CA 1
ATOM 1095 C C . GLY A 1 145 ? 15.174 -6.494 0.655 1.00 86.75 145 GLY A C 1
ATOM 1096 O O . GLY A 1 145 ? 15.724 -5.611 0.005 1.00 86.75 145 GLY A O 1
ATOM 1097 N N . VAL A 1 146 ? 14.190 -6.239 1.525 1.00 88.25 146 VAL A N 1
ATOM 1098 C CA . VAL A 1 146 ? 13.690 -4.892 1.842 1.00 88.25 146 VAL A CA 1
ATOM 1099 C C . VAL A 1 146 ? 13.980 -4.562 3.302 1.00 88.25 146 VAL A C 1
ATOM 1101 O O . VAL A 1 146 ? 14.862 -3.756 3.581 1.00 88.25 146 VAL A O 1
ATOM 1104 N N . MET A 1 147 ? 13.256 -5.189 4.232 1.00 92.12 147 MET A N 1
ATOM 1105 C CA . MET A 1 147 ? 13.426 -4.983 5.677 1.00 92.12 147 MET A CA 1
ATOM 1106 C C . MET A 1 147 ? 13.310 -6.283 6.480 1.00 92.12 147 MET A C 1
ATOM 1108 O O . MET A 1 147 ? 13.673 -6.295 7.652 1.00 92.12 147 MET A O 1
ATOM 1112 N N . GLY A 1 148 ? 12.797 -7.366 5.883 1.00 94.94 148 GLY A N 1
ATOM 1113 C CA . GLY A 1 148 ? 12.475 -8.591 6.615 1.00 94.94 148 GLY A CA 1
ATOM 1114 C C . GLY A 1 148 ? 11.447 -8.355 7.725 1.00 94.94 148 GLY A C 1
ATOM 1115 O O . GLY A 1 148 ? 11.515 -9.014 8.760 1.00 94.94 148 GLY A O 1
ATOM 1116 N N . GLY A 1 149 ? 10.548 -7.381 7.539 1.00 95.62 149 GLY A N 1
ATOM 1117 C CA . GLY A 1 149 ? 9.583 -6.981 8.559 1.00 95.62 149 GLY A CA 1
ATOM 1118 C C . GLY A 1 149 ? 8.592 -8.092 8.900 1.00 95.62 149 GLY A C 1
ATOM 1119 O O . GLY A 1 149 ? 8.253 -8.930 8.061 1.00 95.62 149 GLY A O 1
ATOM 1120 N N . THR A 1 150 ? 8.119 -8.098 10.145 1.00 96.69 150 THR A N 1
ATOM 1121 C CA . THR A 1 150 ? 7.132 -9.073 10.617 1.00 96.69 150 THR A CA 1
ATOM 1122 C C . THR A 1 150 ? 5.795 -8.848 9.906 1.00 96.69 150 THR A C 1
ATOM 1124 O O . THR A 1 150 ? 5.252 -7.749 10.008 1.00 96.69 150 THR A O 1
ATOM 1127 N N . PRO A 1 151 ? 5.233 -9.856 9.212 1.00 96.44 151 PRO A N 1
ATOM 1128 C CA . PRO A 1 151 ? 3.932 -9.723 8.568 1.00 96.44 151 PRO A CA 1
ATOM 1129 C C . PRO A 1 151 ? 2.813 -9.380 9.560 1.00 96.44 151 PRO A C 1
ATOM 1131 O O . PRO A 1 151 ? 2.726 -9.952 10.648 1.00 96.44 151 PRO A O 1
ATOM 1134 N N . GLU A 1 152 ? 1.925 -8.488 9.137 1.00 97.94 152 GLU A N 1
ATOM 1135 C CA . GLU A 1 152 ? 0.685 -8.118 9.821 1.00 97.94 152 GLU A CA 1
ATOM 1136 C C . GLU A 1 152 ? -0.454 -8.083 8.788 1.00 97.94 152 GLU A C 1
ATOM 1138 O O . GLU A 1 152 ? -0.206 -8.025 7.580 1.00 97.94 152 GLU A O 1
ATOM 1143 N N . VAL A 1 153 ? -1.705 -8.115 9.249 1.00 98.19 153 VAL A N 1
ATOM 1144 C CA . VAL A 1 153 ? -2.892 -8.041 8.385 1.00 98.19 153 VAL A CA 1
ATOM 1145 C C . VAL A 1 153 ? -3.767 -6.878 8.820 1.00 98.19 153 VAL A C 1
ATOM 1147 O O . VAL A 1 153 ? -4.140 -6.791 9.986 1.00 98.19 153 VAL A O 1
ATOM 1150 N N . LEU A 1 154 ? -4.122 -6.007 7.877 1.00 98.50 154 LEU A N 1
ATOM 1151 C CA . LEU A 1 154 ? -5.195 -5.040 8.070 1.00 98.50 154 LEU A CA 1
ATOM 1152 C C . LEU A 1 154 ? -6.539 -5.747 7.873 1.00 98.50 154 LEU A C 1
ATOM 1154 O O . LEU A 1 154 ? -6.826 -6.245 6.785 1.00 98.50 154 LEU A O 1
ATOM 1158 N N . GLU A 1 155 ? -7.354 -5.775 8.918 1.00 98.19 155 GLU A N 1
ATOM 1159 C CA . GLU A 1 155 ? -8.722 -6.274 8.894 1.00 98.19 155 GLU A CA 1
ATOM 1160 C C . GLU A 1 155 ? -9.692 -5.092 8.924 1.00 98.19 155 GLU A C 1
ATOM 1162 O O . GLU A 1 155 ? -9.575 -4.197 9.764 1.00 98.19 155 GLU A O 1
ATOM 1167 N N . ILE A 1 156 ? -10.651 -5.096 8.000 1.00 97.31 156 ILE A N 1
ATOM 1168 C CA . ILE A 1 156 ? -11.746 -4.129 7.947 1.00 97.31 156 ILE A CA 1
ATOM 1169 C C . ILE A 1 156 ? -13.040 -4.934 7.880 1.00 97.31 156 ILE A C 1
ATOM 1171 O O . ILE A 1 156 ? -13.285 -5.635 6.897 1.00 97.31 156 ILE A O 1
ATOM 1175 N N . ILE A 1 157 ? -13.858 -4.837 8.924 1.00 96.69 157 ILE A N 1
ATOM 1176 C CA . ILE A 1 157 ? -15.216 -5.379 8.933 1.00 96.69 157 ILE A CA 1
ATOM 1177 C C . ILE A 1 157 ? -16.155 -4.223 8.620 1.00 96.69 157 ILE A C 1
ATOM 1179 O O . ILE A 1 157 ? -16.394 -3.365 9.469 1.00 96.69 157 ILE A O 1
ATOM 1183 N N . HIS A 1 158 ? -16.647 -4.197 7.384 1.00 93.56 158 HIS A N 1
ATOM 1184 C CA . HIS A 1 158 ? -17.562 -3.162 6.921 1.00 93.56 158 HIS A CA 1
ATOM 1185 C C . HIS A 1 158 ? -18.897 -3.234 7.664 1.00 93.56 158 HIS A C 1
ATOM 1187 O O . HIS A 1 158 ? -19.463 -4.324 7.767 1.00 93.56 158 HIS A O 1
ATOM 1193 N N . MET A 1 159 ? -19.380 -2.092 8.166 1.00 92.62 159 MET A N 1
ATOM 1194 C CA . MET A 1 159 ? -20.608 -2.004 8.976 1.00 92.62 159 MET A CA 1
ATOM 1195 C C . MET A 1 159 ? -20.632 -3.024 10.131 1.00 92.62 159 MET A C 1
ATOM 1197 O O . MET A 1 159 ? -21.640 -3.671 10.402 1.00 92.62 159 MET A O 1
ATOM 1201 N N . GLY A 1 160 ? -19.474 -3.234 10.761 1.00 90.62 160 GLY A N 1
ATOM 1202 C CA . GLY A 1 160 ? -19.315 -4.200 11.845 1.00 90.62 160 GLY A CA 1
ATOM 1203 C C . GLY A 1 160 ? -19.647 -3.640 13.227 1.00 90.62 160 GLY A C 1
ATOM 1204 O O . GLY A 1 160 ? -19.860 -4.427 14.148 1.00 90.62 160 GLY A O 1
ATOM 1205 N N . GLY A 1 161 ? -19.628 -2.313 13.387 1.00 91.44 161 GLY A N 1
ATOM 1206 C CA . GLY A 1 161 ? -19.888 -1.632 14.655 1.00 91.44 161 GLY A CA 1
ATOM 1207 C C . GLY A 1 161 ? -21.365 -1.311 14.885 1.00 91.44 161 GLY A C 1
ATOM 1208 O O . GLY A 1 161 ? -22.199 -1.438 13.992 1.00 91.44 161 GLY A O 1
ATOM 1209 N N . ASP A 1 162 ? -21.679 -0.833 16.090 1.00 90.69 162 ASP A N 1
ATOM 1210 C CA . ASP A 1 162 ? -23.060 -0.595 16.540 1.00 90.69 162 ASP A CA 1
ATOM 1211 C C . ASP A 1 162 ? -23.800 0.497 15.739 1.00 90.69 162 ASP A C 1
ATOM 1213 O O . ASP A 1 162 ? -25.029 0.549 15.754 1.00 90.69 162 ASP A O 1
ATOM 1217 N N . ASN A 1 163 ? -23.063 1.360 15.030 1.00 91.19 163 ASN A N 1
ATOM 1218 C CA . ASN A 1 163 ? -23.595 2.465 14.224 1.00 91.19 163 ASN A CA 1
ATOM 1219 C C . ASN A 1 163 ? -23.297 2.304 12.724 1.00 91.19 163 ASN A C 1
ATOM 1221 O O . ASN A 1 163 ? -23.063 3.301 12.040 1.00 91.19 163 ASN A O 1
ATOM 1225 N N . ASP A 1 164 ? -23.238 1.064 12.226 1.00 90.44 164 ASP A N 1
ATOM 1226 C CA . ASP A 1 164 ? -22.850 0.743 10.842 1.00 90.44 164 ASP A CA 1
ATOM 1227 C C . ASP A 1 164 ? -21.451 1.272 10.458 1.00 90.44 164 ASP A C 1
ATOM 1229 O O . ASP A 1 164 ? -21.111 1.440 9.285 1.00 90.44 164 ASP A O 1
ATOM 1233 N N . GLU A 1 165 ? -20.605 1.522 11.455 1.00 91.69 165 GLU A N 1
ATOM 1234 C CA . GLU A 1 165 ? -19.218 1.921 11.255 1.00 91.69 165 GLU A CA 1
ATOM 1235 C C . GLU A 1 165 ? -18.333 0.715 10.927 1.00 91.69 165 GLU A C 1
ATOM 1237 O O . GLU A 1 165 ? -18.592 -0.425 11.329 1.00 91.69 165 GLU A O 1
ATOM 1242 N N . ASP A 1 166 ? -17.259 0.969 10.184 1.00 95.62 166 ASP A N 1
ATOM 1243 C CA . ASP A 1 166 ? -16.252 -0.049 9.918 1.00 95.62 166 ASP A CA 1
ATOM 1244 C C . ASP A 1 166 ? -15.455 -0.332 11.198 1.00 95.62 166 ASP A C 1
ATOM 1246 O O . ASP A 1 166 ? -14.869 0.582 11.782 1.00 95.62 166 ASP A O 1
ATOM 1250 N N . ILE A 1 167 ? -15.338 -1.604 11.586 1.00 96.75 167 ILE A N 1
ATOM 1251 C CA . ILE A 1 167 ? -14.359 -2.017 12.598 1.00 96.75 167 ILE A CA 1
ATOM 1252 C C . ILE A 1 167 ? -13.030 -2.237 11.887 1.00 96.75 167 ILE A C 1
ATOM 1254 O O . ILE A 1 167 ? -12.926 -3.097 11.010 1.00 96.75 167 ILE A O 1
ATOM 1258 N N . VAL A 1 168 ? -12.007 -1.482 12.285 1.00 97.81 168 VAL A N 1
ATOM 1259 C CA . VAL A 1 168 ? -10.658 -1.596 11.727 1.00 97.81 168 VAL A CA 1
ATOM 1260 C C . VAL A 1 168 ? -9.713 -2.161 12.776 1.00 97.81 168 VAL A C 1
ATOM 1262 O O . VAL A 1 168 ? -9.669 -1.691 13.912 1.00 97.81 168 VAL A O 1
ATOM 1265 N N . SER A 1 169 ? -8.946 -3.180 12.411 1.00 98.12 169 SER A N 1
ATOM 1266 C CA . SER A 1 169 ? -7.990 -3.821 13.312 1.00 98.12 169 SER A CA 1
ATOM 1267 C C . SER A 1 169 ? -6.735 -4.273 12.573 1.00 98.12 169 SER A C 1
ATOM 1269 O O . SER A 1 169 ? -6.758 -4.518 11.369 1.00 98.12 169 SER A O 1
ATOM 1271 N N . VAL A 1 170 ? -5.630 -4.420 13.302 1.00 98.50 170 VAL A N 1
ATOM 1272 C CA . VAL A 1 170 ? -4.404 -5.049 12.801 1.00 98.50 170 VAL A CA 1
ATOM 1273 C C . VAL A 1 170 ? -4.190 -6.377 13.513 1.00 98.50 170 VAL A C 1
ATOM 1275 O O . VAL A 1 170 ? -4.040 -6.414 14.736 1.00 98.50 170 VAL A O 1
ATOM 1278 N N . LEU A 1 171 ? -4.162 -7.460 12.738 1.00 98.44 171 LEU A N 1
ATOM 1279 C CA . LEU A 1 171 ? -3.849 -8.800 13.219 1.00 98.44 171 LEU A CA 1
ATOM 1280 C C . LEU A 1 171 ? -2.341 -9.026 13.135 1.00 98.44 171 LEU A C 1
ATOM 1282 O O . LEU A 1 171 ? -1.728 -8.835 12.080 1.00 98.44 171 LEU A O 1
ATOM 1286 N N . THR A 1 172 ? -1.744 -9.434 14.245 1.00 97.69 172 THR A N 1
ATOM 1287 C CA . THR A 1 172 ? -0.299 -9.645 14.371 1.00 97.69 172 THR A CA 1
ATOM 1288 C C . THR A 1 172 ? 0.042 -11.132 14.409 1.00 97.69 172 THR A C 1
ATOM 1290 O O . THR A 1 172 ? -0.790 -11.981 14.733 1.00 97.69 172 THR A O 1
ATOM 1293 N N . VAL A 1 173 ? 1.298 -11.468 14.102 1.00 96.19 173 VAL A N 1
ATOM 1294 C CA . VAL A 1 173 ? 1.771 -12.865 14.072 1.00 96.19 173 VAL A CA 1
ATOM 1295 C C . VAL A 1 173 ? 1.641 -13.592 15.420 1.00 96.19 173 VAL A C 1
ATOM 1297 O O . VAL A 1 173 ? 1.509 -14.811 15.449 1.00 96.19 173 VAL A O 1
ATOM 1300 N N . ASP A 1 174 ? 1.644 -12.862 16.539 1.00 95.88 174 ASP A N 1
ATOM 1301 C CA . ASP A 1 174 ? 1.429 -13.405 17.888 1.00 95.88 174 ASP A CA 1
ATOM 1302 C C . ASP A 1 174 ? -0.061 -13.558 18.253 1.00 95.88 174 ASP A C 1
ATOM 1304 O O . ASP A 1 174 ? -0.392 -13.836 19.405 1.00 95.88 174 ASP A O 1
ATOM 1308 N N . GLY A 1 175 ? -0.963 -13.403 17.278 1.00 95.12 175 GLY A N 1
ATOM 1309 C CA . GLY A 1 175 ? -2.398 -13.639 17.424 1.00 95.12 175 GLY A CA 1
ATOM 1310 C C . GLY A 1 175 ? -3.163 -12.496 18.089 1.00 95.12 175 GLY A C 1
ATOM 1311 O O . GLY A 1 175 ? -4.322 -12.684 18.462 1.00 95.12 175 GLY A O 1
ATOM 1312 N N . LYS A 1 176 ? -2.550 -11.318 18.259 1.00 97.56 176 LYS A N 1
ATOM 1313 C CA . LYS A 1 176 ? -3.251 -10.147 18.798 1.00 97.56 176 LYS A CA 1
ATOM 1314 C C . LYS A 1 176 ? -4.066 -9.466 17.706 1.00 97.56 176 LYS A C 1
ATOM 1316 O O . LYS A 1 176 ? -3.669 -9.409 16.545 1.00 97.56 176 LYS A O 1
ATOM 1321 N N . ARG A 1 177 ? -5.186 -8.887 18.130 1.00 97.94 177 ARG A N 1
ATOM 1322 C CA . ARG A 1 177 ? -6.002 -7.958 17.353 1.00 97.94 177 ARG A CA 1
ATOM 1323 C C . ARG A 1 177 ? -5.833 -6.580 17.976 1.00 97.94 177 ARG A C 1
ATOM 1325 O O . ARG A 1 177 ? -6.283 -6.356 19.094 1.00 97.94 177 ARG A O 1
ATOM 1332 N N . VAL A 1 178 ? -5.100 -5.712 17.293 1.00 98.19 178 VAL A N 1
ATOM 1333 C CA . VAL A 1 178 ? -4.830 -4.340 17.737 1.00 98.19 178 VAL A CA 1
ATOM 1334 C C . VAL A 1 178 ? -5.878 -3.423 17.128 1.00 98.19 178 VAL A C 1
ATOM 1336 O O . VAL A 1 178 ? -6.144 -3.536 15.931 1.00 98.19 178 VAL A O 1
ATOM 1339 N N . ASP A 1 179 ? -6.464 -2.534 17.927 1.00 97.38 179 ASP A N 1
ATOM 1340 C CA . ASP A 1 179 ? -7.449 -1.575 17.432 1.00 97.38 179 ASP A CA 1
ATOM 1341 C C . ASP A 1 179 ? -6.819 -0.632 16.394 1.00 97.38 179 ASP A C 1
ATOM 1343 O O . ASP A 1 179 ? -5.643 -0.267 16.486 1.00 97.38 179 ASP A O 1
ATOM 1347 N N . GLY A 1 180 ? -7.581 -0.253 15.368 1.00 95.69 180 GLY A N 1
ATOM 1348 C CA . GLY A 1 180 ? -7.080 0.622 14.316 1.00 95.69 180 GLY A CA 1
ATOM 1349 C C . GLY A 1 180 ? -6.661 2.008 14.824 1.00 95.69 180 GLY A C 1
ATOM 1350 O O . GLY A 1 180 ? -5.716 2.592 14.290 1.00 95.69 180 GLY A O 1
ATOM 1351 N N . SER A 1 181 ? -7.306 2.519 15.875 1.00 94.38 181 SER A N 1
ATOM 1352 C CA . SER A 1 181 ? -6.961 3.806 16.492 1.00 94.38 181 SER A CA 1
ATOM 1353 C C . SER A 1 181 ? -5.595 3.780 17.187 1.00 94.38 181 SER A C 1
ATOM 1355 O O . SER A 1 181 ? -4.850 4.756 17.094 1.00 94.38 181 SER A O 1
ATOM 1357 N N . ASP A 1 182 ? -5.187 2.632 17.740 1.00 95.94 182 ASP A N 1
ATOM 1358 C CA . ASP A 1 182 ? -3.852 2.422 18.330 1.00 95.94 182 ASP A CA 1
ATOM 1359 C C . ASP A 1 182 ? -2.727 2.411 17.278 1.00 95.94 182 ASP A C 1
ATOM 1361 O O . ASP A 1 182 ? -1.531 2.391 17.597 1.00 95.94 182 ASP A O 1
ATOM 1365 N N . ARG A 1 183 ? -3.097 2.381 15.995 1.00 95.38 183 ARG A N 1
ATOM 1366 C CA . ARG A 1 183 ? -2.186 2.357 14.849 1.00 95.38 183 ARG A CA 1
ATOM 1367 C C . ARG A 1 183 ? -2.087 3.707 14.142 1.00 95.38 183 ARG A C 1
ATOM 1369 O O . ARG A 1 183 ? -1.308 3.819 13.193 1.00 95.38 183 ARG A O 1
ATOM 1376 N N . ALA A 1 184 ? -2.811 4.724 14.602 1.00 93.06 184 ALA A N 1
ATOM 1377 C CA . ALA A 1 184 ? -2.712 6.069 14.060 1.00 93.06 184 ALA A CA 1
ATOM 1378 C C . ALA A 1 184 ? -1.367 6.711 14.420 1.00 93.06 184 ALA A C 1
ATOM 1380 O O . ALA A 1 184 ? -0.974 6.795 15.585 1.00 93.06 184 ALA A O 1
ATOM 1381 N N . VAL A 1 185 ? -0.653 7.188 13.405 1.00 89.88 185 VAL A N 1
ATOM 1382 C CA . VAL A 1 185 ? 0.498 8.068 13.604 1.00 89.88 185 VAL A CA 1
ATOM 1383 C C . VAL A 1 185 ? -0.020 9.473 13.865 1.00 89.88 185 VAL A C 1
ATOM 1385 O O . VAL A 1 185 ? -0.919 9.949 13.172 1.00 89.88 185 VAL A O 1
ATOM 1388 N N . PHE A 1 186 ? 0.538 10.115 14.890 1.00 73.81 186 PHE A N 1
ATOM 1389 C CA . PHE A 1 186 ? 0.155 11.461 15.291 1.00 73.81 186 PHE A CA 1
ATOM 1390 C C . PHE A 1 186 ? 0.357 12.434 14.122 1.00 73.81 186 PHE A C 1
ATOM 1392 O O . PHE A 1 186 ? 1.455 12.520 13.573 1.00 73.81 186 PHE A O 1
ATOM 1399 N N . ASP A 1 187 ? -0.709 13.139 13.748 1.00 61.91 187 ASP A N 1
ATOM 1400 C CA . ASP A 1 187 ? -0.694 14.196 12.738 1.00 61.91 187 ASP A CA 1
ATOM 1401 C C . ASP A 1 187 ? -0.306 15.501 13.446 1.00 61.91 187 ASP A C 1
ATOM 1403 O O . ASP A 1 187 ? -1.093 16.090 14.194 1.00 61.91 187 ASP A O 1
ATOM 1407 N N . SER A 1 188 ? 0.950 15.917 13.285 1.00 53.97 188 SER A N 1
ATOM 1408 C CA . SER A 1 188 ? 1.469 17.125 13.931 1.00 53.97 188 SER A CA 1
ATOM 1409 C C . SER A 1 188 ? 0.999 18.417 13.250 1.00 53.97 188 SER A C 1
ATOM 1411 O O . SER A 1 188 ? 1.273 19.507 13.758 1.00 53.97 188 SER A O 1
ATOM 1413 N N . SER A 1 189 ? 0.235 18.327 12.152 1.00 49.00 189 SER A N 1
ATOM 1414 C CA . SER A 1 189 ? -0.247 19.489 11.395 1.00 49.00 189 SER A CA 1
ATOM 1415 C C . SER A 1 189 ? -1.442 20.228 12.023 1.00 49.00 189 SER A C 1
ATOM 1417 O O . SER A 1 189 ? -1.911 21.211 11.457 1.00 49.00 189 SER A O 1
ATOM 1419 N N . ILE A 1 190 ? -1.895 19.842 13.226 1.00 42.00 190 ILE A N 1
ATOM 1420 C CA . ILE A 1 190 ? -2.978 20.514 13.984 1.00 42.00 190 ILE A CA 1
ATOM 1421 C C . ILE A 1 190 ? -2.424 21.350 15.160 1.00 42.00 190 ILE A C 1
ATOM 1423 O O . ILE A 1 190 ? -2.924 21.282 16.281 1.00 42.00 190 ILE A O 1
ATOM 1427 N N . MET A 1 191 ? -1.373 22.148 14.945 1.00 36.12 191 MET A N 1
ATOM 1428 C CA . MET A 1 191 ? -0.913 23.118 15.960 1.00 36.12 191 MET A CA 1
ATOM 1429 C C . MET A 1 191 ? -0.794 24.576 15.495 1.00 36.12 191 MET A C 1
ATOM 1431 O O . MET A 1 191 ? -0.317 25.393 16.281 1.00 36.12 191 MET A O 1
ATOM 1435 N N . PHE A 1 192 ? -1.278 24.948 14.304 1.00 32.97 192 PHE A N 1
ATOM 1436 C CA . PHE A 1 192 ? -1.339 26.359 13.891 1.00 32.97 192 PHE A CA 1
ATOM 1437 C C . PHE A 1 192 ? -2.602 26.692 13.101 1.00 32.97 192 PHE A C 1
ATOM 1439 O O . PHE A 1 192 ? -2.949 25.907 12.191 1.00 32.97 192 PHE A O 1
#

InterPro domains:
  IPR029052 Metallo-dependent phosphatase-like [G3DSA:3.60.21.10] (11-167)

Sequence (192 aa):
MASHLSPGNSINEGQKMYGGVTRLNQQARDWIVTAHHGENNNWGEYNTVEEVISAAQNRAKVASKTMPDCLGGGIGASSPVWMRDYSKPNDAEPSEPLAKQKIRAALAEAGSDVQRMVMGHTPQYKINSALDSMAWRIDVGASQGVMGGTPEVLEIIHMGGDNDEDIVSVLTVDGKRVDGSDRAVFDSSIMF

Radius of gyration: 19.59 Å; chains: 1; bounding box: 52×45×45 Å